Protein AF-A0A383CLB1-F1 (afdb_monomer)

Radius of gyration: 23.87 Å; Cα contacts (8 Å, |Δi|>4): 246; chains: 1; bounding box: 58×51×77 Å

Organism: NCBI:txid408172

Nearest PDB structures (foldseek):
  6pxd-assembly1_E  TM=2.946E-01  e=3.252E+00  Danio rerio
  2xmn-assembly1_C  TM=2.528E-01  e=1.966E+00  Escherichia coli K-12

InterPro domains:
  IPR027005 O-mannosyl-transferase-like [PTHR10050] (107-237)
  IPR032421 Protein O-mannosyl-transferase, C-terminal four TM domain [PF16192] (101-237)

Sequence (240 aa):
NVIFCGVFLGLATSIKWNGLGYWLTIVMFSFLPYLWKATEGNTGIPPIVAKNITEIHQGLARNIGFVLSISLIAVIGYLLIWLPDLAFHDDFDLVDKHSQIASYHLDRPEEKLHPYSSPWYTWPFMSRPVGYYFSSVDALTGEGVNTTYFTDVHLFPNPVIYWLSALSILVLSFHWVYSLRNFLLHRIYDKAFLPLSFILIGFFGNFLPWALVSRSTFLYHYQPASGFAFMALAFCLYNL

Structure (mmCIF, N/CA/C/O backbone):
data_AF-A0A383CLB1-F1
#
_entry.id   AF-A0A383CLB1-F1
#
loop_
_atom_site.group_PDB
_atom_site.id
_atom_site.type_symbol
_atom_site.label_atom_id
_atom_site.label_alt_id
_atom_site.label_comp_id
_atom_site.label_asym_id
_atom_site.label_entity_id
_atom_site.label_seq_id
_atom_site.pdbx_PDB_ins_code
_atom_site.Cartn_x
_atom_site.Cartn_y
_atom_site.Cartn_z
_atom_site.occupancy
_atom_site.B_iso_or_equiv
_atom_site.auth_seq_id
_atom_site.auth_comp_id
_atom_site.auth_asym_id
_atom_site.auth_atom_id
_atom_site.pdbx_PDB_model_num
ATOM 1 N N . ASN A 1 1 ? -20.856 -0.337 -1.896 1.00 85.50 1 ASN A N 1
ATOM 2 C CA . ASN A 1 1 ? -21.463 -1.425 -2.692 1.00 85.50 1 ASN A CA 1
ATOM 3 C C . ASN A 1 1 ? -20.499 -2.610 -2.651 1.00 85.50 1 ASN A C 1
ATOM 5 O O . ASN A 1 1 ? -19.382 -2.456 -3.122 1.00 85.50 1 ASN A O 1
ATOM 9 N N . VAL A 1 2 ? -20.891 -3.730 -2.030 1.00 91.19 2 VAL A N 1
ATOM 10 C CA . VAL A 1 2 ? -20.025 -4.909 -1.785 1.00 91.19 2 VAL A CA 1
ATOM 11 C C . VAL A 1 2 ? -19.495 -5.512 -3.088 1.00 91.19 2 VAL A C 1
ATOM 13 O O . VAL A 1 2 ? -18.334 -5.904 -3.149 1.00 91.19 2 VAL A O 1
ATOM 16 N N . ILE A 1 3 ? -20.324 -5.522 -4.136 1.00 94.19 3 ILE A N 1
ATOM 17 C CA . ILE A 1 3 ? -19.999 -6.139 -5.424 1.00 94.19 3 ILE A CA 1
ATOM 18 C C . ILE A 1 3 ? -18.825 -5.416 -6.078 1.00 94.19 3 ILE A C 1
ATOM 20 O O . ILE A 1 3 ? -17.815 -6.043 -6.377 1.00 94.19 3 ILE A O 1
ATOM 24 N N . PHE A 1 4 ? -18.913 -4.091 -6.228 1.00 94.56 4 PHE A N 1
ATOM 25 C CA . PHE A 1 4 ? -17.830 -3.311 -6.832 1.00 94.56 4 PHE A CA 1
ATOM 26 C C . PHE A 1 4 ? -16.528 -3.402 -6.031 1.00 94.56 4 PHE A C 1
ATOM 28 O O . PHE A 1 4 ? -15.464 -3.537 -6.627 1.00 94.56 4 PHE A O 1
ATOM 35 N N . CYS A 1 5 ? -16.597 -3.387 -4.694 1.00 93.88 5 CYS A N 1
ATOM 36 C CA . CYS A 1 5 ? -15.409 -3.566 -3.855 1.00 93.88 5 CYS A CA 1
ATOM 37 C C . CYS A 1 5 ? -14.743 -4.928 -4.093 1.00 93.88 5 CYS A C 1
ATOM 39 O O . CYS A 1 5 ? -13.528 -4.982 -4.252 1.00 93.88 5 CYS A O 1
ATOM 41 N N . GLY A 1 6 ? -15.528 -6.009 -4.150 1.00 96.06 6 GLY A N 1
ATOM 42 C CA . GLY A 1 6 ? -15.017 -7.349 -4.438 1.00 96.06 6 GLY A CA 1
ATOM 43 C C . GLY A 1 6 ? -14.412 -7.460 -5.835 1.00 96.06 6 GLY A C 1
ATOM 44 O O . GLY A 1 6 ? -13.301 -7.961 -5.977 1.00 96.06 6 GLY A O 1
ATOM 45 N N . VAL A 1 7 ? -15.094 -6.931 -6.857 1.00 95.81 7 VAL A N 1
ATOM 46 C CA . VAL A 1 7 ? -14.602 -6.945 -8.243 1.00 95.81 7 VAL A CA 1
ATOM 47 C C . VAL A 1 7 ? -13.278 -6.191 -8.351 1.00 95.81 7 VAL A C 1
ATOM 49 O O . VAL A 1 7 ? -12.294 -6.766 -8.802 1.00 95.81 7 VAL A O 1
ATOM 52 N N . PHE A 1 8 ? -13.209 -4.938 -7.889 1.00 95.75 8 PHE A N 1
ATOM 53 C CA . PHE A 1 8 ? -11.977 -4.149 -7.982 1.00 95.75 8 PHE A CA 1
ATOM 54 C C . PHE A 1 8 ? -10.828 -4.738 -7.165 1.00 95.75 8 PHE A C 1
ATOM 56 O O . PHE A 1 8 ? -9.683 -4.668 -7.605 1.00 95.75 8 PHE A O 1
ATOM 63 N N . LEU A 1 9 ? -11.116 -5.364 -6.020 1.00 96.69 9 LEU A N 1
ATOM 64 C CA . LEU A 1 9 ? -10.101 -6.080 -5.257 1.00 96.69 9 LEU A CA 1
ATOM 65 C C . LEU A 1 9 ? -9.563 -7.293 -6.030 1.00 96.69 9 LEU A C 1
ATOM 67 O O . LEU A 1 9 ? -8.350 -7.476 -6.095 1.00 96.69 9 LEU A O 1
ATOM 71 N N . GLY A 1 10 ? -10.444 -8.085 -6.649 1.00 96.50 10 GLY A N 1
ATOM 72 C CA . GLY A 1 10 ? -10.053 -9.215 -7.496 1.00 96.50 10 GLY A CA 1
ATOM 73 C C . GLY A 1 10 ? -9.163 -8.783 -8.665 1.00 96.50 10 GLY A C 1
ATOM 74 O O . GLY A 1 10 ? -8.101 -9.368 -8.864 1.00 96.50 10 GLY A O 1
ATOM 75 N N . LEU A 1 11 ? -9.544 -7.703 -9.362 1.00 95.25 11 LEU A N 1
ATOM 76 C CA . LEU A 1 11 ? -8.761 -7.116 -10.460 1.00 95.25 11 LEU A CA 1
ATOM 77 C C . LEU A 1 11 ? -7.396 -6.575 -9.995 1.00 95.25 11 LEU A C 1
ATOM 79 O O . LEU A 1 11 ? -6.397 -6.697 -10.699 1.00 95.25 11 LEU A O 1
ATOM 83 N N . ALA A 1 12 ? -7.328 -5.954 -8.816 1.00 95.38 12 ALA A N 1
ATOM 84 C CA . ALA A 1 12 ? -6.065 -5.442 -8.288 1.00 95.38 12 ALA A CA 1
ATOM 85 C C . ALA A 1 12 ? -5.101 -6.588 -7.941 1.00 95.38 12 ALA A C 1
ATOM 87 O O . ALA A 1 12 ? -3.931 -6.559 -8.331 1.00 95.38 12 ALA A O 1
ATOM 88 N N . THR A 1 13 ? -5.600 -7.617 -7.248 1.00 95.06 13 THR A N 1
ATOM 89 C CA . THR A 1 13 ? -4.808 -8.785 -6.842 1.00 95.06 13 THR A CA 1
ATOM 90 C C . THR A 1 13 ? -4.379 -9.644 -8.034 1.00 95.06 13 THR A C 1
ATOM 92 O O . THR A 1 13 ? -3.290 -10.220 -7.995 1.00 95.06 13 THR A O 1
ATOM 95 N N . SER A 1 14 ? -5.177 -9.705 -9.107 1.00 93.88 14 SER A N 1
ATOM 96 C CA . SER A 1 14 ? -4.820 -10.440 -10.329 1.00 93.88 14 SER A CA 1
ATOM 97 C C . SER A 1 14 ? -3.664 -9.803 -11.094 1.00 93.88 14 SER A C 1
ATOM 99 O O . SER A 1 14 ? -2.886 -10.518 -11.713 1.00 93.88 14 SER A O 1
ATOM 101 N N . ILE A 1 15 ? -3.522 -8.474 -11.038 1.00 92.31 15 ILE A N 1
ATOM 102 C CA . ILE A 1 15 ? -2.387 -7.778 -11.657 1.00 92.31 15 ILE A CA 1
ATOM 103 C C . ILE A 1 15 ? -1.115 -8.020 -10.839 1.00 92.31 15 ILE A C 1
ATOM 105 O O . ILE A 1 15 ? -0.081 -8.382 -11.398 1.00 92.31 15 ILE A O 1
ATOM 109 N N . LYS A 1 16 ? -1.170 -7.794 -9.518 1.00 91.25 16 LYS A N 1
ATOM 110 C CA . LYS A 1 16 ? -0.056 -8.031 -8.585 1.00 91.25 16 LYS A CA 1
ATOM 111 C C . LYS A 1 16 ? -0.582 -8.345 -7.188 1.00 91.25 16 LYS A C 1
ATOM 113 O O . LYS A 1 16 ? -1.468 -7.661 -6.686 1.00 91.25 16 LYS A O 1
ATOM 118 N N . TRP A 1 17 ? 0.089 -9.255 -6.481 1.00 90.69 17 TRP A N 1
ATOM 119 C CA . TRP A 1 17 ? -0.236 -9.597 -5.086 1.00 90.69 17 TRP A CA 1
ATOM 120 C C . TRP A 1 17 ? -0.128 -8.423 -4.104 1.00 90.69 17 TRP A C 1
ATOM 122 O O . TRP A 1 17 ? -0.695 -8.485 -3.019 1.00 90.69 17 TRP A O 1
ATOM 132 N N . ASN A 1 18 ? 0.503 -7.311 -4.498 1.00 90.88 18 ASN A N 1
ATOM 133 C CA . ASN A 1 18 ? 0.457 -6.056 -3.740 1.00 90.88 18 ASN A CA 1
ATOM 134 C C . ASN A 1 18 ? -0.992 -5.571 -3.496 1.00 90.88 18 ASN A C 1
ATOM 136 O O . ASN A 1 18 ? -1.262 -4.916 -2.496 1.00 90.88 18 ASN A O 1
ATOM 140 N N . GLY A 1 19 ? -1.948 -5.949 -4.358 1.00 92.31 19 GLY A N 1
ATOM 141 C CA . GLY A 1 19 ? -3.376 -5.682 -4.159 1.00 92.31 19 GLY A CA 1
ATOM 142 C C . GLY A 1 19 ? -3.966 -6.299 -2.881 1.00 92.31 19 GLY A C 1
ATOM 143 O O . GLY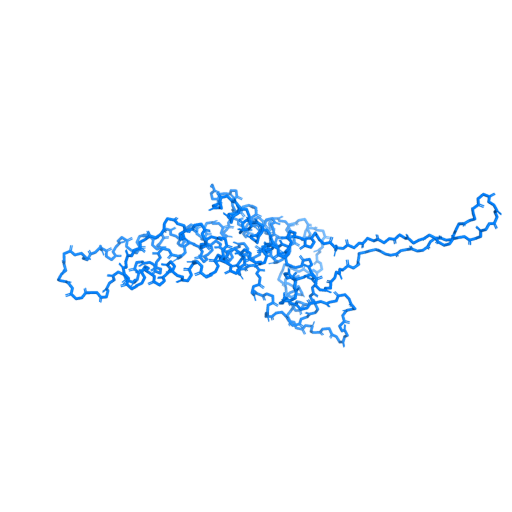 A 1 19 ? -4.949 -5.779 -2.353 1.00 92.31 19 GLY A O 1
ATOM 144 N N . LEU A 1 20 ? -3.333 -7.336 -2.313 1.00 94.75 20 LEU A N 1
ATOM 145 C CA . LEU A 1 20 ? -3.735 -7.926 -1.031 1.00 94.75 20 LEU A CA 1
ATOM 146 C C . LEU A 1 20 ? -3.593 -6.949 0.144 1.00 94.75 20 LEU A C 1
ATOM 148 O O . LEU A 1 20 ? -4.285 -7.111 1.149 1.00 94.75 20 LEU A O 1
ATOM 152 N N . GLY A 1 21 ? -2.773 -5.900 0.017 1.00 95.62 21 GLY A N 1
ATOM 153 C CA . GLY A 1 21 ? -2.713 -4.828 1.011 1.00 95.62 21 GLY A CA 1
ATOM 154 C C . GLY A 1 21 ? -4.063 -4.123 1.190 1.00 95.62 21 GLY A C 1
ATOM 155 O O . GLY A 1 21 ? -4.460 -3.838 2.319 1.00 95.62 21 GLY A O 1
ATOM 156 N N . TYR A 1 22 ? -4.844 -3.942 0.116 1.00 95.75 22 TYR A N 1
ATOM 157 C CA . TYR A 1 22 ? -6.207 -3.400 0.202 1.00 95.75 22 TYR A CA 1
ATOM 158 C C . TYR A 1 22 ? -7.182 -4.366 0.884 1.00 95.75 22 TYR A C 1
ATOM 160 O O . TYR A 1 22 ? -8.053 -3.928 1.638 1.00 95.75 22 TYR A O 1
ATOM 168 N N . TRP A 1 23 ? -7.029 -5.677 0.666 1.00 96.25 23 TRP A N 1
ATOM 169 C CA . TRP A 1 23 ? -7.801 -6.682 1.401 1.00 96.25 23 TRP A CA 1
ATOM 170 C C . TRP A 1 23 ? -7.499 -6.608 2.900 1.00 96.25 23 TRP A C 1
ATOM 172 O O . TRP A 1 23 ? -8.426 -6.531 3.707 1.00 96.25 23 TRP A O 1
ATOM 182 N N . LEU A 1 24 ? -6.217 -6.526 3.273 1.00 95.94 24 LEU A N 1
ATOM 183 C CA . LEU A 1 24 ? -5.798 -6.363 4.664 1.00 95.94 24 LEU A CA 1
ATOM 184 C C . LEU A 1 24 ? -6.382 -5.083 5.283 1.00 95.94 24 LEU A C 1
ATOM 186 O O . LEU A 1 24 ? -6.880 -5.124 6.408 1.00 95.94 24 LEU A O 1
ATOM 190 N N . THR A 1 25 ? -6.413 -3.971 4.539 1.00 95.50 25 THR A N 1
ATOM 191 C CA . THR A 1 25 ? -7.079 -2.732 4.973 1.00 95.50 25 THR A CA 1
ATOM 192 C C . THR A 1 25 ? -8.560 -2.957 5.285 1.00 95.50 25 THR A C 1
ATOM 194 O O . THR A 1 25 ? -9.030 -2.538 6.343 1.00 95.50 25 THR A O 1
ATOM 197 N N . ILE A 1 26 ? -9.297 -3.640 4.400 1.00 94.62 26 ILE A N 1
ATOM 198 C CA . ILE A 1 26 ? -10.726 -3.943 4.590 1.00 94.62 26 ILE A CA 1
ATOM 199 C C . ILE A 1 26 ? -10.934 -4.802 5.837 1.00 94.62 26 ILE A C 1
ATOM 201 O O . ILE A 1 26 ? -11.815 -4.495 6.642 1.00 94.62 26 ILE A O 1
ATOM 205 N N . VAL A 1 27 ? -10.124 -5.850 6.014 1.00 94.31 27 VAL A N 1
ATOM 206 C CA . VAL A 1 27 ? -10.178 -6.733 7.185 1.00 94.31 27 VAL A CA 1
ATOM 207 C C . VAL A 1 27 ? -9.954 -5.915 8.456 1.00 94.31 27 VAL A C 1
ATOM 209 O O . VAL A 1 27 ? -10.849 -5.825 9.293 1.00 94.31 27 VAL A O 1
ATOM 212 N N . MET A 1 28 ? -8.804 -5.250 8.579 1.00 93.50 28 MET A N 1
ATOM 213 C CA . MET A 1 28 ? -8.431 -4.505 9.785 1.00 93.50 28 MET A CA 1
ATOM 214 C C . MET A 1 28 ? -9.444 -3.407 10.130 1.00 93.50 28 MET A C 1
ATOM 216 O O . MET A 1 28 ? -9.848 -3.276 11.286 1.00 93.50 28 MET A O 1
ATOM 220 N N . PHE A 1 29 ? -9.913 -2.652 9.133 1.00 91.69 29 PHE A N 1
ATOM 221 C CA . PHE A 1 29 ? -10.895 -1.593 9.352 1.00 91.69 29 PHE A CA 1
ATOM 222 C C . PHE A 1 29 ? -12.271 -2.145 9.759 1.00 91.69 29 PHE A C 1
ATOM 224 O O . PHE A 1 29 ? -12.926 -1.579 10.634 1.00 91.69 29 PHE A O 1
ATOM 231 N N . SER A 1 30 ? -12.692 -3.288 9.203 1.00 90.00 30 SER A N 1
ATOM 232 C CA . SER A 1 30 ? -13.964 -3.939 9.561 1.00 90.00 30 SER A CA 1
ATOM 233 C C . SER A 1 30 ? -13.990 -4.429 11.011 1.00 90.00 30 SER A C 1
ATOM 235 O O . SER A 1 30 ? -15.068 -4.532 11.599 1.00 90.00 30 SER A O 1
ATOM 237 N N . PHE A 1 31 ? -12.829 -4.707 11.614 1.00 85.62 31 PHE A N 1
ATOM 238 C CA . PHE A 1 31 ? -12.739 -5.152 13.008 1.00 85.62 31 PHE A CA 1
ATOM 239 C C . PHE A 1 31 ? -12.396 -4.038 14.014 1.00 85.62 31 PHE A C 1
ATOM 241 O O . PHE A 1 31 ? -12.517 -4.253 15.223 1.00 85.62 31 PHE A O 1
ATOM 248 N N . LEU A 1 32 ? -12.078 -2.824 13.550 1.00 84.38 32 LEU A N 1
ATOM 249 C CA . LEU A 1 32 ? -11.809 -1.658 14.403 1.00 84.38 32 LEU A CA 1
ATOM 250 C C . LEU A 1 32 ? -12.907 -1.391 15.464 1.00 84.38 32 LEU A C 1
ATOM 252 O O . LEU A 1 32 ? -12.558 -1.146 16.621 1.00 84.38 32 LEU A O 1
ATOM 256 N N . PRO A 1 33 ? -14.223 -1.500 15.163 1.00 77.69 33 PRO A N 1
ATOM 257 C CA . PRO A 1 33 ? -15.269 -1.252 16.160 1.00 77.69 33 PRO A CA 1
ATOM 258 C C . PRO A 1 33 ? -15.308 -2.259 17.322 1.00 77.69 33 PRO A C 1
ATOM 260 O O . PRO A 1 33 ? -15.919 -1.975 18.352 1.00 77.69 33 PRO A O 1
ATOM 263 N N . TYR A 1 34 ? -14.693 -3.440 17.197 1.00 72.62 34 TYR A N 1
ATOM 264 C CA . TYR A 1 34 ? -14.665 -4.423 18.291 1.00 72.62 34 TYR A CA 1
ATOM 265 C C . TYR A 1 34 ? -13.532 -4.161 19.271 1.00 72.62 34 TYR A C 1
ATOM 267 O O . TYR A 1 34 ? -13.717 -4.407 20.460 1.00 72.62 34 TYR A O 1
ATOM 275 N N . LEU A 1 35 ? -12.420 -3.577 18.810 1.00 67.25 35 LEU A N 1
ATOM 276 C CA . LEU A 1 35 ? -11.422 -2.998 19.715 1.00 67.25 35 LEU A CA 1
ATOM 277 C C . LEU A 1 35 ? -12.077 -1.932 20.604 1.00 67.25 35 LEU A C 1
ATOM 279 O O . LEU A 1 35 ? -11.807 -1.871 21.799 1.00 67.25 35 LEU A O 1
ATOM 283 N N . TRP A 1 36 ? -13.016 -1.162 20.044 1.00 67.50 36 TRP A N 1
ATOM 284 C CA . TRP A 1 36 ? -13.807 -0.182 20.789 1.00 67.50 36 TRP A CA 1
ATOM 285 C C . TRP A 1 36 ? -14.681 -0.835 21.866 1.00 67.50 36 TRP A C 1
ATOM 287 O O . TRP A 1 36 ? -14.559 -0.520 23.049 1.00 67.50 36 TRP A O 1
ATOM 297 N N . LYS A 1 37 ? -15.519 -1.803 21.473 1.00 64.50 37 LYS A N 1
ATOM 298 C CA . LYS A 1 37 ? -16.459 -2.487 22.378 1.00 64.50 37 LYS A CA 1
ATOM 299 C C . LYS A 1 37 ? -15.771 -3.305 23.474 1.00 64.50 37 LYS A C 1
ATOM 301 O O . LYS A 1 37 ? -16.257 -3.320 24.598 1.00 64.50 37 LYS A O 1
ATOM 306 N N . ALA A 1 38 ? -14.643 -3.955 23.179 1.00 60.25 38 ALA A N 1
ATOM 307 C CA . ALA A 1 38 ? -13.895 -4.745 24.162 1.00 60.25 38 ALA A CA 1
ATOM 308 C C . ALA A 1 38 ? -13.414 -3.901 25.353 1.00 60.25 38 ALA A C 1
ATOM 310 O O . ALA A 1 38 ? -13.260 -4.408 26.460 1.00 60.25 38 ALA A O 1
ATOM 311 N N . THR A 1 39 ? -13.217 -2.598 25.144 1.00 58.19 39 THR A N 1
ATOM 312 C CA . THR A 1 39 ? -12.752 -1.703 26.203 1.00 58.19 39 THR A CA 1
ATOM 313 C C . THR A 1 39 ? -13.885 -1.217 27.108 1.00 58.19 39 THR A C 1
ATOM 315 O O . THR A 1 39 ? -13.591 -0.801 28.221 1.00 58.19 39 THR A O 1
ATOM 318 N N . GLU A 1 40 ? -15.157 -1.276 26.696 1.00 57.75 40 GLU A N 1
ATOM 319 C CA . GLU A 1 40 ? -16.307 -0.804 27.495 1.00 57.75 40 GLU A CA 1
ATOM 320 C C . GLU A 1 40 ? -16.613 -1.705 28.714 1.00 57.75 40 GLU A C 1
ATOM 322 O O . GLU A 1 40 ? -17.207 -1.241 29.680 1.00 57.75 40 GLU A O 1
ATOM 327 N N . GLY A 1 41 ? -16.182 -2.974 28.716 1.00 51.12 41 GLY A N 1
ATOM 328 C CA . GLY A 1 41 ? -16.597 -3.981 29.707 1.00 51.12 41 GLY A CA 1
ATOM 329 C C . GLY A 1 41 ? -15.855 -4.012 31.053 1.00 51.12 41 GLY A C 1
ATOM 330 O O . GLY A 1 41 ? -16.137 -4.898 31.851 1.00 51.12 41 GLY A O 1
ATOM 331 N N . ASN A 1 42 ? -14.907 -3.107 31.326 1.00 49.00 42 ASN A N 1
ATOM 332 C CA . ASN A 1 42 ? -13.976 -3.253 32.463 1.00 49.00 42 ASN A CA 1
ATOM 333 C C . ASN A 1 42 ? -14.268 -2.359 33.687 1.00 49.00 42 ASN A C 1
ATOM 335 O O . ASN A 1 42 ? -13.388 -2.117 34.510 1.00 49.00 42 ASN A O 1
ATOM 339 N N . THR A 1 43 ? -15.490 -1.842 33.822 1.00 46.56 43 THR A N 1
ATOM 340 C CA . THR A 1 43 ? -15.926 -1.090 35.010 1.00 46.56 43 THR A CA 1
ATOM 341 C C . THR A 1 43 ? -16.938 -1.923 35.781 1.00 46.56 43 THR A C 1
ATOM 343 O O . THR A 1 43 ? -17.994 -2.223 35.232 1.00 46.56 43 THR A O 1
ATOM 346 N N . GLY A 1 44 ? -16.631 -2.283 37.032 1.00 47.03 44 GLY A N 1
ATOM 347 C CA . GLY A 1 44 ? -17.487 -3.046 37.955 1.00 47.03 44 GLY A CA 1
ATOM 348 C C . GLY A 1 44 ? -18.800 -2.348 38.343 1.00 47.03 44 GLY A C 1
ATOM 349 O O . GLY A 1 44 ? -19.047 -2.092 39.516 1.00 47.03 44 GLY A O 1
ATOM 350 N N . ILE A 1 45 ? -19.636 -2.041 37.354 1.00 43.94 45 ILE A N 1
ATOM 351 C CA . ILE A 1 45 ? -20.993 -1.507 37.471 1.00 43.94 45 ILE A CA 1
ATOM 352 C C . ILE A 1 45 ? -21.966 -2.700 37.337 1.00 43.94 45 ILE A C 1
ATOM 354 O O . ILE A 1 45 ? -21.755 -3.543 36.461 1.00 43.94 45 ILE A O 1
ATOM 358 N N . PRO A 1 46 ? -23.017 -2.811 38.178 1.00 39.56 46 PRO A N 1
ATOM 359 C CA . PRO A 1 46 ? -23.952 -3.935 38.132 1.00 39.56 46 PRO A CA 1
ATOM 360 C C . PRO A 1 46 ? -24.704 -4.039 36.786 1.00 39.56 46 PRO A C 1
ATOM 362 O O . PRO A 1 46 ? -24.826 -3.049 36.060 1.00 39.56 46 PRO A O 1
ATOM 365 N N . PRO A 1 47 ? -25.236 -5.230 36.445 1.00 43.72 47 PRO A N 1
ATOM 366 C CA . PRO A 1 47 ? -25.588 -5.655 35.088 1.00 43.72 47 PRO A CA 1
ATOM 367 C C . PRO A 1 47 ? -26.916 -5.060 34.591 1.00 43.72 47 PRO A C 1
ATOM 369 O O . PRO A 1 47 ? -27.883 -5.772 34.352 1.00 43.72 47 PRO A O 1
ATOM 372 N N . ILE A 1 48 ? -26.965 -3.742 34.410 1.00 44.31 48 ILE A N 1
ATOM 373 C CA . ILE A 1 48 ? -28.033 -3.049 33.663 1.00 44.31 48 ILE A CA 1
ATOM 374 C C . ILE A 1 48 ? -27.527 -2.606 32.273 1.00 44.31 48 ILE A C 1
ATOM 376 O O . ILE A 1 48 ? -28.307 -2.234 31.403 1.00 44.31 48 ILE A O 1
ATOM 380 N N . VAL A 1 49 ? -26.224 -2.759 32.003 1.00 46.81 49 VAL A N 1
ATOM 381 C CA . VAL A 1 49 ? -25.590 -2.513 30.692 1.00 46.81 49 VAL A CA 1
ATOM 382 C C . VAL A 1 49 ? -24.828 -3.760 30.224 1.00 46.81 49 VAL A C 1
ATOM 384 O O . VAL A 1 49 ? -23.753 -3.693 29.638 1.00 46.81 49 VAL A O 1
ATOM 387 N N . ALA A 1 50 ? -25.399 -4.944 30.459 1.00 47.66 50 ALA A N 1
ATOM 388 C CA . ALA A 1 50 ? -25.082 -6.113 29.650 1.00 47.66 50 ALA A CA 1
ATOM 389 C C . ALA A 1 50 ? -25.704 -5.883 28.266 1.00 47.66 50 ALA A C 1
ATOM 391 O O . ALA A 1 50 ? -26.786 -6.378 27.964 1.00 47.66 50 ALA A O 1
ATOM 392 N N . LYS A 1 51 ? -25.053 -5.061 27.433 1.00 54.75 51 LYS A N 1
ATOM 393 C CA . LYS A 1 51 ? -25.350 -5.015 26.000 1.00 54.75 51 LYS A CA 1
ATOM 394 C C . LYS A 1 51 ? -25.321 -6.463 25.526 1.00 54.75 51 LYS A C 1
ATOM 396 O O . LYS A 1 51 ? -24.311 -7.143 25.706 1.00 54.75 51 LYS A O 1
ATOM 401 N N . ASN A 1 52 ? -26.464 -6.937 25.048 1.00 59.03 52 ASN A N 1
ATOM 402 C CA . ASN A 1 52 ? -26.744 -8.349 24.842 1.00 59.03 52 ASN A CA 1
ATOM 403 C C . ASN A 1 52 ? -25.566 -8.997 24.095 1.00 59.03 52 ASN A C 1
ATOM 405 O O . ASN A 1 52 ? -25.204 -8.538 23.013 1.00 59.03 52 ASN A O 1
ATOM 409 N N . ILE A 1 53 ? -24.941 -10.035 24.661 1.00 64.06 53 ILE A N 1
ATOM 410 C CA . ILE A 1 53 ? -23.851 -10.795 24.010 1.00 64.06 53 ILE A CA 1
ATOM 411 C C . ILE A 1 53 ? -24.249 -11.153 22.564 1.00 64.06 53 ILE A C 1
ATOM 413 O O . ILE A 1 53 ? -23.444 -11.085 21.636 1.00 64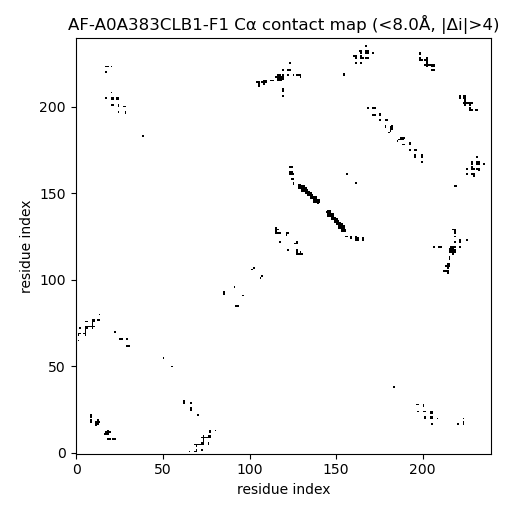.06 53 ILE A O 1
ATOM 417 N N . THR A 1 54 ? -25.541 -11.403 22.359 1.00 66.81 54 THR A N 1
ATOM 418 C CA . THR A 1 54 ? -26.213 -11.563 21.070 1.00 66.81 54 THR A CA 1
ATOM 419 C C . THR A 1 54 ? -26.020 -10.398 20.091 1.00 66.81 54 THR A C 1
ATOM 421 O O . THR A 1 54 ? -25.742 -10.666 18.930 1.00 66.81 54 THR A O 1
ATOM 424 N N . GLU A 1 55 ? -26.085 -9.127 20.491 1.00 72.75 55 GLU A N 1
ATOM 425 C CA . GLU A 1 55 ? -25.832 -7.977 19.600 1.00 72.75 55 GLU A CA 1
ATOM 426 C C . GLU A 1 55 ? -24.359 -7.864 19.185 1.00 72.75 55 GLU A C 1
ATOM 428 O O . GLU A 1 55 ? -24.041 -7.467 18.059 1.00 72.75 55 GLU A O 1
ATOM 433 N N . ILE A 1 56 ? -23.433 -8.209 20.087 1.00 71.19 56 ILE A N 1
ATOM 434 C CA . ILE A 1 56 ? -21.999 -8.260 19.775 1.00 71.19 56 ILE A CA 1
ATOM 435 C C . ILE A 1 56 ? -21.739 -9.385 18.773 1.00 71.19 56 ILE A C 1
ATOM 437 O O . ILE A 1 56 ? -21.093 -9.147 17.752 1.00 71.19 56 ILE A O 1
ATOM 441 N N . HIS A 1 57 ? -22.301 -10.570 19.022 1.00 75.75 57 HIS A N 1
ATOM 442 C CA . HIS A 1 57 ? -22.193 -11.731 18.141 1.00 75.75 57 HIS A CA 1
ATOM 443 C C . HIS A 1 57 ? -22.830 -11.464 16.771 1.00 75.75 57 HIS A C 1
ATOM 445 O O . HIS A 1 57 ? -22.213 -11.752 15.751 1.00 75.75 57 HIS A O 1
ATOM 451 N N . GLN A 1 58 ? -24.016 -10.850 16.723 1.00 80.75 58 GLN A N 1
ATOM 452 C CA . GLN A 1 58 ? -24.690 -10.465 15.477 1.00 80.75 58 GLN A CA 1
ATOM 453 C C . GLN A 1 58 ? -23.888 -9.425 14.695 1.00 80.75 58 GLN A C 1
ATOM 455 O O . GLN A 1 58 ? -23.723 -9.549 13.483 1.00 80.75 58 GLN A O 1
ATOM 460 N N . GLY A 1 59 ? -23.348 -8.415 15.382 1.00 82.31 59 GLY A N 1
ATOM 461 C CA . GLY A 1 59 ? -22.456 -7.447 14.761 1.00 82.31 59 GLY A CA 1
ATOM 462 C C . GLY A 1 59 ? -21.236 -8.138 14.164 1.00 82.31 59 GLY A C 1
ATOM 463 O O . GLY A 1 59 ? -20.905 -7.896 13.008 1.00 82.31 59 GLY A O 1
ATOM 464 N N . LEU A 1 60 ? -20.550 -8.981 14.942 1.00 84.06 60 LEU A N 1
ATOM 465 C CA . LEU A 1 60 ? -19.353 -9.711 14.513 1.00 84.06 60 LEU A CA 1
ATOM 466 C C . LEU A 1 60 ? -19.643 -10.615 13.312 1.00 84.06 60 LEU A C 1
ATOM 468 O O . LEU A 1 60 ? -18.936 -10.533 12.311 1.00 84.06 60 LEU A O 1
ATOM 472 N N . ALA A 1 61 ? -20.724 -11.393 13.369 1.00 86.31 61 ALA A N 1
ATOM 473 C CA . ALA A 1 61 ? -21.181 -12.231 12.266 1.00 86.31 61 ALA A CA 1
ATOM 474 C C . ALA A 1 61 ? -21.467 -11.407 11.003 1.00 86.31 61 ALA A C 1
ATOM 476 O O . ALA A 1 61 ? -21.095 -11.818 9.907 1.00 86.31 61 ALA A O 1
ATOM 477 N N . ARG A 1 62 ? -22.055 -10.211 11.142 1.00 88.56 62 ARG A N 1
ATOM 478 C CA . ARG A 1 62 ? -22.286 -9.299 10.015 1.00 88.56 62 ARG A CA 1
ATOM 479 C C . ARG A 1 62 ? -20.980 -8.812 9.387 1.00 88.56 62 ARG A C 1
ATOM 481 O O . ARG A 1 62 ? -20.879 -8.806 8.165 1.00 88.56 62 ARG A O 1
ATOM 488 N N . ASN A 1 63 ? -19.989 -8.417 10.186 1.00 89.56 63 ASN A N 1
ATOM 489 C CA . ASN A 1 63 ? -18.706 -7.937 9.659 1.00 89.56 63 ASN A CA 1
ATOM 490 C C . ASN A 1 63 ? -17.882 -9.076 9.043 1.00 89.56 63 ASN A C 1
ATOM 492 O O . ASN A 1 63 ? -17.292 -8.888 7.982 1.00 89.56 63 ASN A O 1
ATOM 496 N N . ILE A 1 64 ? -17.916 -10.273 9.639 1.00 90.75 64 ILE A N 1
ATOM 497 C CA . ILE A 1 64 ? -17.354 -11.489 9.037 1.00 90.75 64 ILE A CA 1
ATOM 498 C C . ILE A 1 64 ? -18.045 -11.770 7.700 1.00 90.75 64 ILE A C 1
ATOM 500 O O . ILE A 1 64 ? -17.369 -11.903 6.687 1.00 90.75 64 ILE A O 1
ATOM 504 N N . GLY A 1 65 ? -19.380 -11.783 7.664 1.00 93.06 65 GLY A N 1
ATOM 505 C CA . GLY A 1 65 ? -20.149 -11.984 6.436 1.00 93.06 65 GLY A CA 1
ATOM 506 C C . GLY A 1 65 ? -19.829 -10.944 5.360 1.00 93.06 65 GLY A C 1
ATOM 507 O O . GLY A 1 65 ? -19.683 -11.294 4.192 1.00 93.06 65 GLY A O 1
ATOM 508 N N . PHE A 1 66 ? -19.641 -9.680 5.745 1.00 93.12 66 PHE A N 1
ATOM 509 C CA . PHE A 1 66 ? -19.226 -8.602 4.846 1.00 93.12 66 PHE A CA 1
ATOM 510 C C . PHE A 1 66 ? -17.837 -8.855 4.239 1.00 93.12 66 PHE A C 1
ATOM 512 O O . PHE A 1 66 ? -17.691 -8.829 3.016 1.00 93.12 66 PHE A O 1
ATOM 519 N N . VAL A 1 67 ? -16.832 -9.154 5.070 1.00 95.00 67 VAL A N 1
ATOM 520 C CA . VAL A 1 67 ? -15.461 -9.448 4.618 1.00 95.00 67 VAL A CA 1
ATOM 521 C C . VAL A 1 67 ? -15.423 -10.704 3.748 1.00 95.00 67 VAL A C 1
ATOM 523 O O . VAL A 1 67 ? -14.788 -10.695 2.693 1.00 95.00 67 VAL A O 1
ATOM 526 N N . LEU A 1 68 ? -16.126 -11.768 4.145 1.00 95.94 68 LEU A N 1
ATOM 527 C CA . LEU A 1 68 ? -16.233 -13.004 3.367 1.00 95.94 68 LEU A CA 1
ATOM 528 C C . LEU A 1 68 ? -16.912 -12.770 2.018 1.00 95.94 68 LEU A C 1
ATOM 530 O O . LEU A 1 68 ? -16.440 -13.294 1.018 1.00 95.94 68 LEU A O 1
ATOM 534 N N . SER A 1 69 ? -17.961 -11.944 1.960 1.00 95.94 69 SER A N 1
ATOM 535 C CA . SER A 1 69 ? -18.640 -11.616 0.700 1.00 95.94 69 SER A CA 1
ATOM 536 C C . SER A 1 69 ? -17.706 -10.893 -0.271 1.00 95.94 69 SER A C 1
ATOM 538 O O . SER A 1 69 ? -17.624 -11.267 -1.437 1.00 95.94 69 SER A O 1
ATOM 540 N N . ILE A 1 70 ? -16.955 -9.891 0.205 1.00 96.69 70 ILE A N 1
ATOM 541 C CA . ILE A 1 70 ? -15.955 -9.193 -0.620 1.00 96.69 70 ILE A CA 1
ATOM 542 C C . ILE A 1 70 ? -14.864 -10.163 -1.075 1.00 96.69 70 ILE A C 1
ATOM 544 O O . ILE A 1 70 ? -14.495 -10.158 -2.246 1.00 96.69 70 ILE A O 1
ATOM 548 N N . SER A 1 71 ? -14.372 -11.002 -0.161 1.00 96.75 71 SER A N 1
ATOM 549 C CA . SER A 1 71 ? -13.291 -11.952 -0.435 1.00 96.75 71 SER A CA 1
ATOM 550 C C . SER A 1 71 ? -13.722 -13.003 -1.455 1.00 96.75 71 SER A C 1
ATOM 552 O O . SER A 1 71 ? -12.977 -13.288 -2.383 1.00 96.75 71 SER A O 1
ATOM 554 N N . LEU A 1 72 ? -14.947 -13.521 -1.343 1.00 97.56 72 LEU A N 1
ATOM 555 C CA . LEU 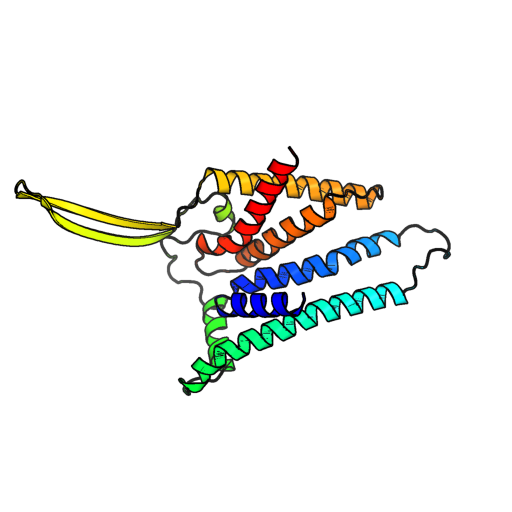A 1 72 ? -15.516 -14.469 -2.295 1.00 97.56 72 LEU A CA 1
ATOM 556 C C . LEU A 1 72 ? -15.621 -13.857 -3.694 1.00 97.56 72 LEU A C 1
ATOM 558 O O . LEU A 1 72 ? -15.175 -14.465 -4.660 1.00 97.56 72 LEU A O 1
ATOM 562 N N . ILE A 1 73 ? -16.161 -12.640 -3.807 1.00 97.50 73 ILE A N 1
ATOM 563 C CA . ILE A 1 73 ? -16.274 -11.949 -5.100 1.00 97.50 73 ILE A CA 1
ATOM 564 C C . ILE A 1 73 ? -14.883 -11.669 -5.688 1.00 97.50 73 ILE A C 1
ATOM 566 O O . ILE A 1 73 ? -14.685 -11.852 -6.888 1.00 97.50 73 ILE A O 1
ATOM 570 N N . ALA A 1 74 ? -13.912 -11.278 -4.858 1.00 97.31 74 ALA A N 1
ATOM 571 C CA . ALA A 1 74 ? -12.536 -11.052 -5.291 1.00 97.31 74 ALA A CA 1
ATOM 572 C C . ALA A 1 74 ? -11.860 -12.340 -5.780 1.00 97.31 74 ALA A C 1
ATOM 574 O O . ALA A 1 74 ? -11.217 -12.317 -6.825 1.00 97.31 74 ALA A O 1
ATOM 575 N N . VAL A 1 75 ? -12.043 -13.463 -5.075 1.00 96.44 75 VAL A N 1
ATOM 576 C CA . VAL A 1 75 ? -11.532 -14.782 -5.485 1.00 96.44 75 VAL A CA 1
ATOM 577 C C . VAL A 1 75 ? -12.175 -15.226 -6.795 1.00 96.44 75 VAL A C 1
ATOM 579 O O . VAL A 1 75 ? -11.463 -15.655 -7.695 1.00 96.44 75 VAL A O 1
ATOM 582 N N . ILE A 1 76 ? -13.493 -15.069 -6.951 1.00 96.75 76 ILE A N 1
ATOM 583 C CA . ILE A 1 76 ? -14.175 -15.373 -8.217 1.00 96.75 76 ILE A CA 1
ATOM 584 C C . ILE A 1 76 ? -13.585 -14.523 -9.349 1.00 96.75 76 ILE A C 1
ATOM 586 O O . ILE A 1 76 ? -13.186 -15.070 -10.370 1.00 96.75 76 ILE A O 1
ATOM 590 N N . GLY A 1 77 ? -13.469 -13.204 -9.163 1.00 95.38 77 GLY A N 1
ATOM 591 C CA . GLY A 1 77 ? -12.883 -12.309 -10.166 1.00 95.38 77 GLY A CA 1
ATOM 592 C C . GLY A 1 77 ? -11.435 -12.665 -10.517 1.00 95.38 77 GLY A C 1
ATOM 593 O O . GLY A 1 77 ? -11.071 -12.674 -11.689 1.00 95.38 77 GLY A O 1
ATOM 594 N N . TYR A 1 78 ? -10.633 -13.017 -9.512 1.00 94.62 78 TYR A N 1
ATOM 595 C CA . TYR A 1 78 ? -9.258 -13.473 -9.685 1.00 94.62 78 TYR A CA 1
ATOM 596 C C . TYR A 1 78 ? -9.187 -14.756 -10.524 1.00 94.62 78 TYR A C 1
ATOM 598 O O . TYR A 1 78 ? -8.447 -14.806 -11.502 1.00 94.62 78 TYR A O 1
ATOM 606 N N . LEU A 1 79 ? -9.995 -15.770 -10.195 1.00 94.19 79 LEU A N 1
ATOM 607 C CA . LEU A 1 79 ? -10.034 -17.043 -10.922 1.00 94.19 79 LEU A CA 1
ATOM 608 C C . LEU A 1 79 ? -10.536 -16.878 -12.362 1.00 94.19 79 LEU A C 1
ATOM 610 O O . LEU A 1 79 ? -10.001 -17.514 -13.266 1.00 94.19 79 LEU A O 1
ATOM 614 N N . LEU A 1 80 ? -11.515 -15.997 -12.596 1.00 94.62 80 LEU A N 1
ATOM 615 C CA . LEU A 1 80 ? -12.010 -15.698 -13.944 1.00 94.62 80 LEU A CA 1
ATOM 616 C C . LEU A 1 80 ? -10.909 -15.139 -14.859 1.00 94.62 80 LEU A C 1
ATOM 618 O O . LEU A 1 80 ? -10.899 -15.448 -16.048 1.00 94.62 80 LEU A O 1
ATOM 622 N N . ILE A 1 81 ? -9.969 -14.357 -14.318 1.00 94.12 81 ILE A N 1
ATOM 623 C CA . ILE A 1 81 ? -8.841 -13.802 -15.085 1.00 94.12 81 ILE A CA 1
ATOM 624 C C . ILE A 1 81 ? -7.842 -14.878 -15.513 1.00 94.12 81 ILE A C 1
ATOM 626 O O . ILE A 1 81 ? -7.198 -14.722 -16.547 1.00 94.12 81 ILE A O 1
ATOM 630 N N . TRP A 1 82 ? -7.739 -15.978 -14.769 1.00 92.38 82 TRP A N 1
ATOM 631 C CA . TRP A 1 82 ? -6.875 -17.103 -15.128 1.00 92.38 82 TRP A CA 1
ATOM 632 C C . TRP A 1 82 ? -7.483 -18.025 -16.192 1.00 92.38 82 TRP A C 1
ATOM 634 O O . TRP A 1 82 ? -6.744 -18.789 -16.805 1.00 92.38 82 TRP A O 1
ATOM 644 N N . LEU A 1 83 ? -8.796 -17.952 -16.458 1.00 92.94 83 LEU A N 1
ATOM 645 C CA . LEU A 1 83 ? -9.457 -18.846 -17.420 1.00 92.94 83 LEU A CA 1
ATOM 646 C C . LEU A 1 83 ? -8.859 -18.798 -18.836 1.00 92.94 83 LEU A C 1
ATOM 648 O O . LEU A 1 83 ? -8.648 -19.873 -19.391 1.00 92.94 83 LEU A O 1
ATOM 652 N N . PRO A 1 84 ? -8.558 -17.625 -19.438 1.00 92.94 84 PRO A N 1
ATOM 653 C CA . PRO A 1 84 ? -7.929 -17.591 -20.755 1.00 92.94 84 PRO A CA 1
ATOM 654 C C . PRO A 1 84 ? -6.559 -18.272 -20.748 1.00 92.94 84 PRO A C 1
ATOM 656 O O . PRO A 1 84 ? -6.281 -19.086 -21.617 1.00 92.94 84 PRO A O 1
ATOM 659 N N . ASP A 1 85 ? -5.723 -17.995 -19.746 1.00 91.06 85 ASP A N 1
ATOM 660 C CA . ASP A 1 85 ? -4.385 -18.585 -19.647 1.00 91.06 85 ASP A CA 1
ATOM 661 C C . ASP A 1 85 ? -4.430 -20.112 -19.473 1.00 91.06 85 ASP A C 1
ATOM 663 O O . ASP A 1 85 ? -3.652 -20.827 -20.096 1.00 91.06 85 ASP A O 1
ATOM 667 N N . LEU A 1 86 ? -5.376 -20.624 -18.681 1.00 91.31 86 LEU A N 1
ATOM 668 C CA . LEU A 1 86 ? -5.618 -22.064 -18.538 1.00 91.31 86 LEU A CA 1
ATOM 669 C C . LEU A 1 86 ? -6.185 -22.711 -19.809 1.00 91.31 86 LEU A C 1
ATOM 671 O O . LEU A 1 86 ? -6.010 -23.905 -19.993 1.00 91.31 86 LEU A O 1
ATOM 675 N N . ALA A 1 87 ? -6.877 -21.955 -20.664 1.00 91.94 87 ALA A N 1
ATOM 676 C CA . ALA A 1 87 ? -7.429 -22.470 -21.917 1.00 91.94 87 ALA A CA 1
ATOM 677 C C . ALA A 1 87 ? -6.399 -22.515 -23.059 1.00 91.94 87 ALA A C 1
ATOM 679 O O . ALA A 1 87 ? -6.604 -23.242 -24.028 1.00 91.94 87 ALA A O 1
ATOM 680 N N . PHE A 1 88 ? -5.332 -21.712 -22.978 1.00 91.94 88 PHE A N 1
ATOM 681 C CA . PHE A 1 88 ? -4.278 -21.648 -23.997 1.00 91.94 88 PHE A CA 1
ATOM 682 C C . PHE A 1 88 ? -2.993 -22.395 -23.608 1.00 91.94 88 PHE A C 1
ATOM 684 O O . PHE A 1 88 ? -2.199 -22.702 -24.496 1.00 91.94 88 PHE A O 1
ATOM 691 N N . HIS A 1 89 ? -2.775 -22.681 -22.321 1.00 87.56 89 HIS A N 1
ATOM 692 C CA . HIS A 1 89 ? -1.570 -23.346 -21.822 1.00 87.56 89 HIS A CA 1
ATOM 693 C C . HIS A 1 89 ? -1.921 -24.551 -20.939 1.00 87.56 89 HIS A C 1
ATOM 695 O O . HIS A 1 89 ? -2.238 -24.37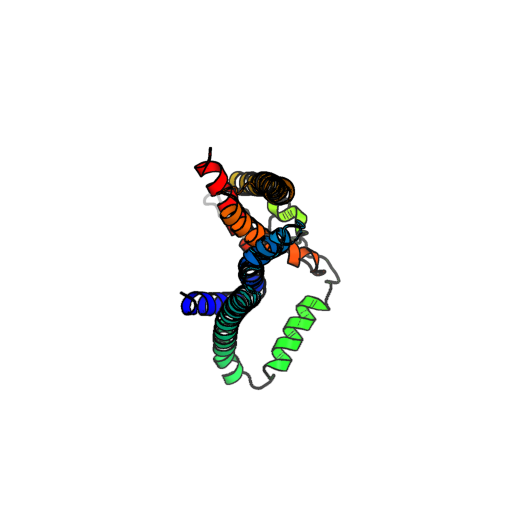7 -19.759 1.00 87.56 89 HIS A O 1
ATOM 701 N N . ASP A 1 90 ? -1.773 -25.755 -21.496 1.00 83.88 90 ASP A N 1
ATOM 702 C CA . ASP A 1 90 ? -2.081 -27.032 -20.828 1.00 83.88 90 ASP A CA 1
ATOM 703 C C . ASP A 1 90 ? -0.894 -27.623 -20.038 1.00 83.88 90 ASP A C 1
ATOM 705 O O . ASP A 1 90 ? -1.041 -28.640 -19.363 1.00 83.88 90 ASP A O 1
ATOM 709 N N . ASP A 1 91 ? 0.289 -27.000 -20.104 1.00 86.25 91 ASP A N 1
ATOM 710 C CA . ASP A 1 91 ? 1.524 -27.540 -19.510 1.00 86.25 91 ASP A CA 1
ATOM 711 C C . ASP A 1 91 ? 1.532 -27.526 -17.972 1.00 86.25 91 ASP A C 1
ATOM 713 O O . ASP A 1 91 ? 2.251 -28.304 -17.347 1.00 86.25 91 ASP A O 1
ATOM 717 N N . PHE A 1 92 ? 0.759 -26.626 -17.357 1.00 87.00 92 PHE A N 1
ATOM 718 C CA . PHE A 1 92 ? 0.708 -26.448 -15.907 1.00 87.00 92 PHE A CA 1
ATOM 719 C C . PHE A 1 92 ? -0.718 -26.194 -15.447 1.00 87.00 92 PHE A C 1
ATOM 721 O O . PHE A 1 92 ? -1.413 -25.331 -15.996 1.00 87.00 92 PHE A O 1
ATOM 728 N N . ASP A 1 93 ? -1.126 -26.880 -14.384 1.00 90.94 93 ASP A N 1
ATOM 729 C CA . ASP A 1 93 ? -2.405 -26.604 -13.752 1.00 90.94 93 ASP A CA 1
ATOM 730 C C . ASP A 1 93 ? -2.358 -25.303 -12.920 1.00 90.94 93 ASP A C 1
ATOM 732 O O . ASP A 1 93 ? -1.329 -24.631 -12.769 1.00 90.94 93 ASP A O 1
ATOM 736 N N . LEU A 1 94 ? -3.512 -24.896 -12.385 1.00 92.06 94 LEU A N 1
ATOM 737 C CA . LEU A 1 94 ? -3.602 -23.674 -11.587 1.00 92.06 94 LEU A CA 1
ATOM 738 C C . LEU A 1 94 ? -2.721 -23.739 -10.327 1.00 92.06 94 LEU A C 1
ATOM 740 O O . LEU A 1 94 ? -2.166 -22.715 -9.917 1.00 92.06 94 LEU A O 1
ATOM 744 N N . VAL A 1 95 ? -2.605 -24.916 -9.709 1.00 93.75 95 VAL A N 1
ATOM 745 C CA . VAL A 1 95 ? -1.861 -25.120 -8.461 1.00 93.75 95 VAL A CA 1
ATOM 746 C C . VAL A 1 95 ? -0.364 -25.025 -8.721 1.00 93.75 95 VAL A C 1
ATOM 748 O O . VAL A 1 95 ? 0.336 -24.344 -7.971 1.00 93.75 95 VAL A O 1
ATOM 751 N N . ASP A 1 96 ? 0.114 -25.615 -9.809 1.00 93.19 96 ASP A N 1
ATOM 752 C CA . ASP A 1 96 ? 1.497 -25.559 -10.260 1.00 93.19 96 ASP A CA 1
ATOM 753 C C . ASP A 1 96 ? 1.910 -24.119 -10.550 1.00 93.19 96 ASP A C 1
ATOM 755 O O . ASP A 1 96 ? 2.929 -23.647 -10.036 1.00 93.19 96 ASP A O 1
ATOM 759 N N . LYS A 1 97 ? 1.083 -23.374 -11.295 1.00 92.75 97 LYS A N 1
ATOM 760 C CA . LYS A 1 97 ? 1.336 -21.956 -11.598 1.00 92.75 97 LYS A CA 1
ATOM 761 C C . LYS A 1 97 ? 1.465 -21.125 -10.320 1.00 92.75 97 LYS A C 1
ATOM 763 O O . LYS A 1 97 ? 2.418 -20.360 -10.166 1.00 92.75 97 LYS A O 1
ATOM 768 N N . HIS A 1 98 ? 0.557 -21.306 -9.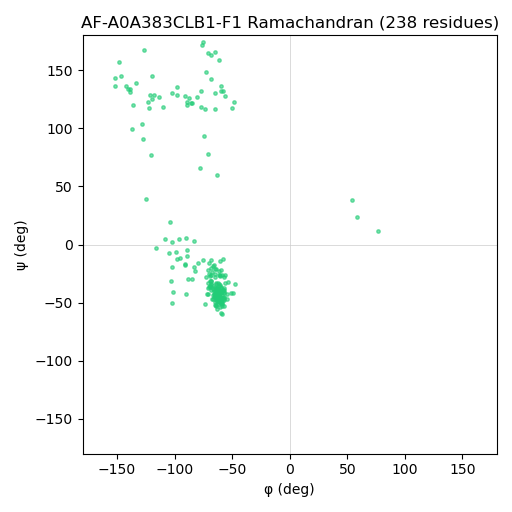360 1.00 92.94 98 HIS A N 1
ATOM 769 C CA . HIS A 1 98 ? 0.604 -20.571 -8.091 1.00 92.94 98 HIS A CA 1
ATOM 770 C C . HIS A 1 98 ? 1.769 -20.998 -7.196 1.00 92.94 98 HIS A C 1
ATOM 772 O O . HIS A 1 98 ? 2.379 -20.146 -6.551 1.00 92.94 98 HIS A O 1
ATOM 778 N N . SER A 1 99 ? 2.119 -22.284 -7.191 1.00 93.06 99 SER A N 1
ATOM 779 C CA . SER A 1 99 ? 3.283 -22.815 -6.471 1.00 93.06 99 SER A CA 1
ATOM 780 C C . SER A 1 99 ? 4.588 -22.228 -7.011 1.00 93.06 99 SER A C 1
ATOM 782 O O . SER A 1 99 ? 5.474 -21.836 -6.247 1.00 93.06 99 SER A O 1
ATOM 784 N N . GLN A 1 100 ? 4.697 -22.085 -8.333 1.00 91.12 100 GLN A N 1
ATOM 785 C CA . GLN A 1 100 ? 5.845 -21.446 -8.975 1.00 91.12 100 GLN A CA 1
ATOM 786 C C . GLN A 1 100 ? 5.928 -19.949 -8.650 1.00 91.12 100 GLN A C 1
ATOM 788 O O . GLN A 1 100 ? 7.001 -19.459 -8.300 1.00 91.12 100 GLN A O 1
ATOM 793 N N . ILE A 1 101 ? 4.803 -19.225 -8.690 1.00 90.69 101 ILE A N 1
ATOM 794 C CA . ILE A 1 101 ? 4.756 -17.809 -8.291 1.00 90.69 101 ILE A CA 1
ATOM 795 C C . ILE A 1 101 ? 5.174 -17.663 -6.821 1.00 90.69 101 ILE A C 1
ATOM 797 O O . ILE A 1 101 ? 6.051 -16.858 -6.505 1.00 90.69 101 ILE A O 1
ATOM 801 N N . ALA A 1 102 ? 4.601 -18.469 -5.923 1.00 90.12 102 ALA A N 1
ATOM 802 C CA . ALA A 1 102 ? 4.912 -18.431 -4.498 1.00 90.12 102 ALA A CA 1
ATOM 803 C C . ALA A 1 102 ? 6.397 -18.718 -4.228 1.00 90.12 102 ALA A C 1
ATOM 805 O O . ALA A 1 102 ? 7.054 -17.918 -3.565 1.00 90.12 102 ALA A O 1
ATOM 806 N N . SER A 1 103 ? 6.948 -19.795 -4.795 1.00 88.88 103 SER A N 1
ATOM 807 C CA . SER A 1 103 ? 8.366 -20.148 -4.619 1.00 88.88 103 SER A CA 1
ATOM 808 C C . SER A 1 103 ? 9.314 -19.076 -5.169 1.00 88.88 103 SER A C 1
ATOM 810 O O . SER A 1 103 ? 10.317 -18.756 -4.535 1.00 88.88 103 SER A O 1
ATOM 812 N N . TYR A 1 104 ? 8.984 -18.442 -6.301 1.00 86.19 104 TYR A N 1
ATOM 813 C CA . TYR A 1 104 ? 9.763 -17.321 -6.837 1.00 86.19 104 TYR A CA 1
ATOM 814 C C . TYR A 1 104 ? 9.757 -16.091 -5.912 1.00 86.19 104 TYR A C 1
ATOM 816 O O . TYR A 1 104 ? 10.741 -15.350 -5.855 1.00 86.19 104 TYR A O 1
ATOM 824 N N . HIS A 1 105 ? 8.659 -15.850 -5.193 1.00 84.44 105 HIS A N 1
ATOM 825 C CA . HIS A 1 105 ? 8.518 -14.695 -4.308 1.00 84.44 105 HIS A CA 1
ATOM 826 C C . HIS A 1 105 ? 9.027 -14.926 -2.878 1.00 84.44 105 HIS A C 1
ATOM 828 O O . HIS A 1 105 ? 9.461 -13.954 -2.259 1.00 84.44 105 HIS A O 1
ATOM 834 N N . LEU A 1 106 ? 8.973 -16.160 -2.366 1.00 81.56 106 LEU A N 1
ATOM 835 C CA . LEU A 1 106 ? 9.297 -16.495 -0.973 1.00 81.56 106 LEU A CA 1
ATOM 836 C C . LEU A 1 106 ? 10.693 -17.113 -0.802 1.00 81.56 106 LEU A C 1
ATOM 838 O O . LEU A 1 106 ? 11.407 -16.739 0.127 1.00 81.56 106 LEU A O 1
ATOM 842 N N . ASP A 1 107 ? 11.105 -18.001 -1.711 1.00 72.81 107 ASP A N 1
ATOM 843 C CA . ASP A 1 107 ? 12.238 -18.915 -1.478 1.00 72.81 107 ASP A CA 1
ATOM 844 C C . ASP A 1 107 ? 13.494 -18.571 -2.289 1.00 72.81 107 ASP A C 1
ATOM 846 O O . ASP A 1 107 ? 14.483 -19.303 -2.266 1.00 72.81 107 ASP A O 1
ATOM 850 N N . ARG A 1 108 ? 13.479 -17.457 -3.029 1.00 68.12 108 ARG A N 1
ATOM 851 C CA . ARG A 1 108 ? 14.597 -17.036 -3.887 1.00 68.12 108 ARG A CA 1
ATOM 852 C C . ARG A 1 108 ? 15.143 -15.667 -3.483 1.00 68.12 108 ARG A C 1
ATOM 854 O O . ARG A 1 108 ? 14.856 -14.676 -4.161 1.00 68.12 108 ARG A O 1
ATOM 861 N N . PRO A 1 109 ? 15.933 -15.575 -2.397 1.00 66.69 109 PRO A N 1
ATOM 862 C CA . PRO A 1 109 ? 16.784 -14.410 -2.200 1.00 66.69 109 PRO A CA 1
ATOM 863 C C . PRO A 1 109 ? 17.713 -14.274 -3.416 1.00 66.69 109 PRO A C 1
ATOM 865 O O . PRO A 1 109 ? 18.287 -15.256 -3.884 1.00 66.69 109 PRO A O 1
ATOM 868 N N . GLU A 1 110 ? 17.814 -13.070 -3.977 1.00 67.31 110 GLU A N 1
ATOM 869 C CA . GLU A 1 110 ? 18.680 -12.836 -5.134 1.00 67.31 110 GLU A CA 1
ATOM 870 C C . GLU A 1 110 ? 20.147 -13.057 -4.740 1.00 67.31 110 GLU A C 1
ATOM 872 O O . GLU A 1 110 ? 20.619 -12.469 -3.769 1.00 67.31 110 GLU A O 1
ATOM 877 N N . GLU A 1 111 ? 20.891 -13.849 -5.521 1.00 65.50 111 GLU A N 1
ATOM 878 C CA . GLU A 1 111 ? 22.339 -14.039 -5.315 1.00 65.50 111 GLU A CA 1
ATOM 879 C C . GLU A 1 111 ? 23.114 -12.713 -5.431 1.00 65.50 111 GLU A C 1
ATOM 881 O O . GLU A 1 111 ? 24.161 -12.532 -4.808 1.00 65.50 111 GLU A O 1
ATOM 886 N N . LYS A 1 112 ? 22.582 -11.757 -6.205 1.00 75.62 112 LYS A N 1
ATOM 887 C CA . LYS A 1 112 ? 23.122 -10.406 -6.364 1.00 75.62 112 LYS A CA 1
ATOM 888 C C . LYS A 1 112 ? 22.001 -9.374 -6.313 1.00 75.62 112 LYS A C 1
ATOM 890 O O . LYS A 1 112 ? 21.136 -9.365 -7.182 1.00 75.62 112 LYS A O 1
ATOM 895 N N . LEU A 1 113 ? 22.082 -8.456 -5.348 1.00 81.62 113 LEU A N 1
ATOM 896 C CA . LEU A 1 113 ? 21.161 -7.324 -5.231 1.00 81.62 113 LEU A CA 1
ATOM 897 C C . LEU A 1 113 ? 21.139 -6.490 -6.515 1.00 81.62 113 LEU A C 1
ATOM 899 O O . LEU A 1 113 ? 22.180 -6.025 -6.996 1.00 81.62 113 LEU A O 1
ATOM 903 N N . HIS A 1 114 ? 19.937 -6.250 -7.036 1.00 87.94 114 HIS A N 1
ATOM 904 C CA . HIS A 1 114 ? 19.753 -5.378 -8.186 1.00 87.94 114 HIS A CA 1
ATOM 905 C C . HIS A 1 114 ? 20.256 -3.951 -7.882 1.00 87.94 114 HIS A C 1
ATOM 907 O O . HIS A 1 114 ? 19.923 -3.404 -6.823 1.00 87.94 114 HIS A O 1
ATOM 913 N N . PRO A 1 115 ? 20.982 -3.283 -8.806 1.00 90.19 115 PRO A N 1
ATOM 914 C CA . PRO A 1 115 ? 21.536 -1.951 -8.565 1.00 90.19 115 PRO A CA 1
ATOM 915 C C . PRO A 1 115 ? 20.491 -0.914 -8.165 1.00 90.19 115 PRO A C 1
ATOM 917 O O . PRO A 1 115 ? 20.789 -0.044 -7.367 1.00 90.19 115 PRO A O 1
ATOM 920 N N . TYR A 1 116 ? 19.258 -0.988 -8.657 1.00 92.12 116 TYR A N 1
ATOM 921 C CA . TYR A 1 116 ? 18.189 -0.055 -8.267 1.00 92.12 116 TYR A CA 1
ATOM 922 C C . TYR A 1 116 ? 17.357 -0.506 -7.055 1.00 92.12 116 TYR A C 1
ATOM 924 O O . TYR A 1 116 ? 16.373 0.155 -6.729 1.00 92.12 116 TYR A O 1
ATOM 932 N N . SER A 1 117 ? 17.710 -1.614 -6.389 1.00 92.75 117 SER A N 1
ATOM 933 C CA . SER A 1 117 ? 16.929 -2.095 -5.245 1.00 92.75 117 SER A CA 1
ATOM 934 C C . SER A 1 117 ? 17.039 -1.146 -4.052 1.00 92.75 117 SER A C 1
ATOM 936 O O . SER A 1 117 ? 18.097 -0.565 -3.794 1.00 92.75 117 SER A O 1
ATOM 938 N N . SER A 1 118 ? 15.938 -0.975 -3.330 1.00 94.12 118 SER A N 1
ATOM 939 C CA . SER A 1 118 ? 15.866 -0.112 -2.159 1.00 94.12 118 SER A CA 1
ATOM 940 C C . SER A 1 118 ? 14.983 -0.721 -1.076 1.00 94.12 118 SER A C 1
ATOM 942 O O . SER A 1 118 ? 13.898 -1.219 -1.383 1.00 94.12 118 SER A O 1
ATOM 944 N N . PRO A 1 119 ? 15.417 -0.677 0.194 1.00 93.62 119 PRO A N 1
ATOM 945 C CA . PRO A 1 119 ? 14.666 -1.278 1.285 1.00 93.62 119 PRO A CA 1
ATOM 946 C C . PRO A 1 119 ? 13.408 -0.464 1.612 1.00 93.62 119 PRO A C 1
ATOM 948 O O . PRO A 1 119 ? 13.411 0.768 1.525 1.00 93.62 119 PRO A O 1
ATOM 951 N N . TRP A 1 120 ? 12.355 -1.153 2.056 1.00 95.19 120 TRP A N 1
ATOM 952 C CA . TRP A 1 120 ? 11.013 -0.599 2.283 1.00 95.19 120 TRP A CA 1
ATOM 953 C C . TRP 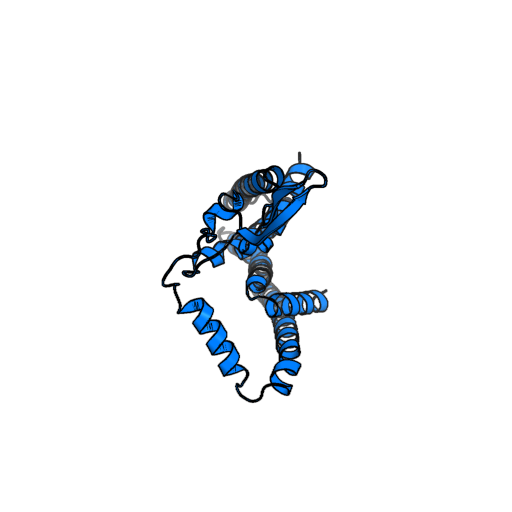A 1 120 ? 10.971 0.694 3.113 1.00 95.19 120 TRP A C 1
ATOM 955 O O . TRP A 1 120 ? 10.290 1.651 2.747 1.00 95.19 120 TRP A O 1
ATOM 965 N N . TYR A 1 121 ? 11.764 0.777 4.185 1.00 95.38 121 TYR A N 1
ATOM 966 C CA . TYR A 1 121 ? 11.791 1.930 5.091 1.00 95.38 121 TYR A CA 1
ATOM 967 C C . TYR A 1 121 ? 12.368 3.206 4.451 1.00 95.38 121 TYR A C 1
ATOM 969 O O . TYR A 1 121 ? 12.217 4.294 5.002 1.00 95.38 121 TYR A O 1
ATOM 977 N N . THR A 1 122 ? 13.019 3.101 3.287 1.00 95.44 122 THR A N 1
ATOM 978 C CA . THR A 1 122 ? 13.578 4.260 2.567 1.00 95.44 122 THR A CA 1
ATOM 979 C C . THR A 1 122 ? 12.612 4.889 1.569 1.00 95.44 122 THR A C 1
ATOM 981 O O . THR A 1 122 ? 12.814 6.032 1.154 1.00 95.44 122 THR A O 1
ATOM 984 N N . TRP A 1 123 ? 11.543 4.183 1.194 1.00 95.94 123 TRP A N 1
ATOM 985 C CA . TRP A 1 123 ? 10.624 4.627 0.148 1.00 95.94 123 TRP A CA 1
ATOM 986 C C . TRP A 1 123 ? 9.896 5.946 0.436 1.00 95.94 123 TRP A C 1
ATOM 988 O O . TRP A 1 123 ? 9.807 6.748 -0.495 1.00 95.94 123 TRP A O 1
ATOM 998 N N . PRO A 1 124 ? 9.451 6.250 1.675 1.00 94.94 124 PRO A N 1
ATOM 999 C CA . PRO A 1 124 ? 8.829 7.544 1.973 1.00 94.94 124 PRO A CA 1
ATOM 1000 C C . PRO A 1 124 ? 9.745 8.747 1.688 1.00 94.94 124 PRO A C 1
ATOM 1002 O O . PRO A 1 124 ? 9.264 9.837 1.388 1.00 94.94 124 PRO A O 1
ATOM 1005 N N . PHE A 1 125 ? 11.066 8.544 1.737 1.00 92.31 125 PHE A N 1
ATOM 1006 C CA . PHE A 1 125 ? 12.073 9.575 1.474 1.00 92.31 125 PHE A CA 1
ATOM 1007 C C . PHE A 1 125 ? 12.575 9.576 0.029 1.00 92.31 125 PHE A C 1
ATOM 1009 O O . PHE A 1 125 ? 13.250 10.521 -0.373 1.00 92.31 125 PHE A O 1
ATOM 1016 N N . MET A 1 126 ? 12.244 8.536 -0.745 1.00 90.69 126 MET A N 1
ATOM 1017 C CA . MET A 1 126 ? 12.669 8.341 -2.135 1.00 90.69 126 MET A CA 1
ATOM 1018 C C . MET A 1 126 ? 14.185 8.406 -2.337 1.00 90.69 126 MET A C 1
ATOM 1020 O O . MET A 1 126 ? 14.667 8.922 -3.343 1.00 90.69 126 MET A O 1
ATOM 1024 N N . SER A 1 127 ? 14.954 7.864 -1.392 1.00 89.19 127 SER A N 1
ATOM 1025 C CA . SER A 1 127 ? 16.421 7.933 -1.434 1.00 89.19 127 SER A CA 1
ATOM 1026 C C . SER A 1 127 ? 17.037 7.249 -2.659 1.00 89.19 127 SER A C 1
ATOM 1028 O O . SER A 1 127 ? 18.165 7.564 -3.035 1.00 89.19 127 SER A O 1
ATOM 1030 N N . ARG A 1 128 ? 16.315 6.307 -3.280 1.00 92.62 128 ARG A N 1
ATOM 1031 C CA . ARG A 1 128 ? 16.765 5.578 -4.466 1.00 92.62 128 ARG A CA 1
ATOM 1032 C C . ARG A 1 128 ? 15.638 5.441 -5.503 1.00 92.62 128 ARG A C 1
ATOM 1034 O O . ARG A 1 128 ? 14.781 4.562 -5.357 1.00 92.62 128 ARG A O 1
ATOM 1041 N N . PRO A 1 129 ? 15.633 6.306 -6.532 1.00 91.94 129 PRO A N 1
ATOM 1042 C CA . PRO A 1 129 ? 14.769 6.191 -7.707 1.00 91.94 129 PRO A CA 1
ATOM 1043 C C . PRO A 1 129 ? 15.088 4.936 -8.529 1.00 91.94 129 PRO A C 1
ATOM 1045 O O . PRO A 1 129 ? 16.139 4.320 -8.353 1.00 91.94 129 PRO A O 1
ATOM 1048 N N . VAL A 1 130 ? 14.190 4.562 -9.442 1.00 94.56 130 VAL A N 1
ATOM 1049 C CA . VAL A 1 130 ? 14.350 3.367 -10.292 1.00 94.56 130 VAL A CA 1
ATOM 1050 C C . VAL A 1 130 ? 14.379 3.782 -11.757 1.00 94.56 130 VAL A C 1
ATOM 1052 O O . VAL A 1 130 ? 13.449 4.442 -12.211 1.00 94.56 130 VAL A O 1
ATOM 1055 N N . GLY A 1 131 ? 15.421 3.391 -12.493 1.00 93.12 131 GLY A N 1
ATOM 1056 C CA . GLY A 1 131 ? 15.471 3.538 -13.950 1.00 93.12 131 GLY A CA 1
ATOM 1057 C C . GLY A 1 131 ? 14.632 2.460 -14.638 1.00 93.12 131 GLY A C 1
ATOM 1058 O O . GLY A 1 131 ? 14.730 1.283 -14.294 1.00 93.12 131 GLY A O 1
ATOM 1059 N N . TYR A 1 132 ? 13.794 2.860 -15.587 1.00 93.00 132 TYR A N 1
ATOM 1060 C CA . TYR A 1 132 ? 12.990 1.970 -16.428 1.00 93.00 132 TYR A CA 1
ATOM 1061 C C . TYR A 1 132 ? 13.559 1.817 -17.831 1.00 93.00 132 TYR A C 1
ATOM 1063 O O . TYR A 1 132 ? 13.402 0.758 -18.433 1.00 93.00 132 TYR A O 1
ATOM 1071 N N . TYR A 1 133 ? 14.210 2.853 -18.353 1.00 94.12 133 TYR A N 1
ATOM 1072 C CA . TYR A 1 133 ? 14.770 2.826 -19.693 1.00 94.12 133 TYR A CA 1
ATOM 1073 C C . TYR A 1 133 ? 15.966 3.758 -19.781 1.00 94.12 133 TYR A C 1
ATOM 1075 O O . TYR A 1 133 ? 15.878 4.884 -19.315 1.00 94.12 133 TYR A O 1
ATOM 1083 N N . PHE A 1 134 ? 17.036 3.299 -20.420 1.00 93.88 134 PHE A N 1
ATOM 1084 C CA . PHE A 1 134 ? 18.193 4.116 -20.756 1.00 93.88 134 PHE A CA 1
ATOM 1085 C C . PHE A 1 134 ? 18.666 3.751 -22.162 1.00 93.88 134 PHE A C 1
ATOM 1087 O O . PHE A 1 134 ? 18.827 2.570 -22.472 1.00 93.88 134 PHE A O 1
ATOM 1094 N N . SER A 1 135 ? 18.894 4.752 -23.007 1.00 94.44 135 SER A N 1
ATOM 1095 C CA . SER A 1 135 ? 19.441 4.570 -24.351 1.00 94.44 135 SER A CA 1
ATOM 1096 C C . SER A 1 135 ? 20.313 5.750 -24.748 1.00 94.44 135 SER A C 1
ATOM 1098 O O . SER A 1 135 ? 20.007 6.894 -24.417 1.00 94.44 135 SER A O 1
ATOM 1100 N N . SER A 1 136 ? 21.374 5.471 -25.498 1.00 93.44 136 SER A N 1
ATOM 1101 C CA . SER A 1 136 ? 22.255 6.466 -26.103 1.00 93.44 136 SER A CA 1
ATOM 1102 C C . SER A 1 136 ? 22.210 6.337 -27.621 1.00 93.44 136 SER A C 1
ATOM 1104 O O . SER A 1 136 ? 22.398 5.239 -28.145 1.00 93.44 136 SER A O 1
ATOM 1106 N N . VAL A 1 137 ? 21.971 7.440 -28.325 1.00 92.56 137 VAL A N 1
ATOM 1107 C CA . VAL A 1 137 ? 21.969 7.494 -29.791 1.00 92.56 137 VAL A CA 1
ATOM 1108 C C . VAL A 1 137 ? 22.979 8.533 -30.241 1.00 92.56 137 VAL A C 1
ATOM 1110 O O . VAL A 1 137 ? 22.870 9.701 -29.877 1.00 92.56 137 VAL A O 1
ATOM 1113 N N . ASP A 1 138 ? 23.940 8.113 -31.052 1.00 91.62 138 ASP A N 1
ATOM 1114 C CA . ASP A 1 138 ? 24.871 9.026 -31.703 1.00 91.62 138 ASP A CA 1
ATOM 1115 C C . ASP A 1 138 ? 24.199 9.645 -32.930 1.00 91.62 138 ASP A C 1
ATOM 1117 O O . ASP A 1 138 ? 23.673 8.934 -33.790 1.00 91.62 138 ASP A O 1
ATOM 1121 N N . ALA A 1 139 ? 24.198 10.972 -33.013 1.00 86.44 139 ALA A N 1
ATOM 1122 C CA . ALA A 1 139 ? 23.692 11.690 -34.169 1.00 86.44 139 ALA A CA 1
ATOM 1123 C C . ALA A 1 139 ? 24.667 12.789 -34.600 1.00 86.44 139 ALA A C 1
ATOM 1125 O O . ALA A 1 139 ? 25.248 13.514 -33.790 1.00 86.44 139 ALA A O 1
ATOM 1126 N N . LEU A 1 140 ? 24.823 12.909 -35.917 1.00 84.81 140 LEU A N 1
ATOM 1127 C CA . LEU A 1 140 ? 25.566 13.992 -36.543 1.00 84.81 140 LEU A CA 1
ATOM 1128 C C . LEU A 1 140 ? 24.693 15.244 -36.518 1.00 84.81 140 LEU A C 1
ATOM 1130 O O . LEU A 1 140 ? 23.608 15.267 -37.103 1.00 84.81 140 LEU A O 1
ATOM 1134 N N . THR A 1 141 ? 25.156 16.284 -35.833 1.00 79.88 141 THR A N 1
ATOM 1135 C CA . THR A 1 141 ? 24.498 17.590 -35.881 1.00 79.88 141 THR A CA 1
ATOM 1136 C C . THR A 1 141 ? 24.662 18.204 -37.274 1.00 79.88 141 THR A C 1
ATOM 1138 O O . THR A 1 141 ? 25.530 17.798 -38.050 1.00 79.88 141 THR A O 1
ATOM 1141 N N . GLY A 1 142 ? 23.853 19.217 -37.603 1.00 76.25 142 GLY A N 1
ATOM 1142 C CA . GLY A 1 142 ? 23.951 19.930 -38.887 1.00 76.25 142 GLY A CA 1
ATOM 1143 C C . GLY A 1 142 ? 25.324 20.567 -39.164 1.00 76.25 142 GLY A C 1
ATOM 1144 O O . GLY A 1 142 ? 25.600 20.944 -40.297 1.00 76.25 142 GLY A O 1
ATOM 1145 N N . GLU A 1 143 ? 26.195 20.642 -38.153 1.00 83.56 143 GLU A N 1
ATOM 1146 C CA . GLU A 1 143 ? 27.572 21.143 -38.232 1.00 83.56 143 GLU A CA 1
ATOM 1147 C C . GLU A 1 143 ? 28.620 20.024 -38.415 1.00 83.56 143 GLU A C 1
ATOM 1149 O O . GLU A 1 143 ? 29.819 20.285 -38.391 1.00 83.56 143 GLU A O 1
ATOM 1154 N N . GLY A 1 144 ? 28.196 18.765 -38.588 1.00 83.19 144 GLY A N 1
ATOM 1155 C CA . GLY A 1 144 ? 29.093 17.614 -38.745 1.00 83.19 144 GLY A CA 1
ATOM 1156 C C . GLY A 1 144 ? 29.734 17.126 -37.440 1.00 83.19 144 GLY A C 1
ATOM 1157 O O . GLY A 1 144 ? 30.648 16.303 -37.479 1.00 83.19 144 GLY A O 1
ATOM 1158 N N . VAL A 1 145 ? 29.265 17.606 -36.284 1.00 86.62 145 VAL A N 1
ATOM 1159 C CA . VAL A 1 145 ? 29.752 17.183 -34.964 1.00 86.62 145 VAL A CA 1
ATOM 1160 C C . VAL A 1 145 ? 28.968 15.956 -34.504 1.00 86.62 145 VAL A C 1
ATOM 1162 O O . VAL A 1 145 ? 27.739 15.985 -34.437 1.00 86.62 145 VAL A O 1
ATOM 1165 N N . ASN A 1 146 ? 29.672 14.877 -34.156 1.00 86.62 146 ASN A N 1
ATOM 1166 C CA . ASN A 1 146 ? 29.042 13.697 -33.572 1.00 86.62 146 ASN A CA 1
ATOM 1167 C C . ASN A 1 146 ? 28.640 13.989 -32.118 1.00 86.62 146 ASN A C 1
ATOM 1169 O O . ASN A 1 146 ? 29.501 14.267 -31.285 1.00 86.62 146 ASN A O 1
ATOM 1173 N N . THR A 1 147 ? 27.340 13.957 -31.826 1.00 89.50 147 THR A N 1
ATOM 1174 C CA . THR A 1 147 ? 26.789 14.197 -30.488 1.00 89.50 147 THR A CA 1
ATOM 1175 C C . THR A 1 147 ? 25.991 12.984 -30.035 1.00 89.50 147 THR A C 1
ATOM 1177 O O . THR A 1 147 ? 25.090 12.526 -30.737 1.00 89.50 147 THR A O 1
ATOM 1180 N N . THR A 1 148 ? 26.294 12.484 -28.840 1.00 92.56 148 THR A N 1
ATOM 1181 C CA . THR A 1 148 ? 25.535 11.402 -28.209 1.00 92.56 148 THR A CA 1
ATOM 1182 C C . THR A 1 148 ? 24.348 11.976 -27.441 1.00 92.56 148 THR A C 1
ATOM 1184 O O . THR A 1 148 ? 24.514 12.778 -26.521 1.00 92.56 148 THR A O 1
ATOM 1187 N N . TYR A 1 149 ? 23.142 11.543 -27.793 1.00 91.88 149 TYR A N 1
ATOM 1188 C CA . TYR A 1 149 ? 21.903 11.881 -27.100 1.00 91.88 149 TYR A CA 1
ATOM 1189 C C . TYR A 1 149 ? 21.516 10.763 -26.141 1.00 91.88 149 TYR A C 1
ATOM 1191 O O . TYR A 1 149 ? 21.405 9.608 -26.546 1.00 91.88 149 TYR A O 1
ATOM 1199 N N . PHE A 1 150 ? 21.253 11.110 -24.884 1.00 93.94 150 PHE A N 1
ATOM 1200 C CA . PHE A 1 150 ? 20.789 10.166 -23.872 1.00 93.94 150 PHE A CA 1
ATOM 1201 C C . PHE A 1 150 ? 19.284 10.317 -23.661 1.00 93.94 150 PHE A C 1
ATOM 1203 O O . PHE A 1 150 ? 18.784 11.421 -23.459 1.00 93.94 150 PHE A O 1
ATOM 1210 N N . THR A 1 151 ? 18.563 9.201 -23.703 1.00 93.56 151 THR A N 1
ATOM 1211 C CA . THR A 1 151 ? 17.149 9.114 -23.329 1.00 93.56 151 THR A CA 1
ATOM 1212 C C . THR A 1 151 ? 17.035 8.253 -22.092 1.00 93.56 151 THR A C 1
ATOM 1214 O O . THR A 1 151 ? 17.517 7.121 -22.084 1.00 93.56 151 THR A O 1
ATOM 1217 N N . ASP A 1 152 ? 16.377 8.783 -21.067 1.00 93.56 152 ASP A N 1
ATOM 1218 C CA . ASP A 1 152 ? 16.255 8.118 -19.781 1.00 93.56 152 ASP A CA 1
ATOM 1219 C C . ASP A 1 152 ? 14.844 8.282 -19.207 1.00 93.56 152 ASP A C 1
ATOM 1221 O O . ASP A 1 152 ? 14.281 9.379 -19.217 1.00 93.56 152 ASP A O 1
ATOM 1225 N N . VAL A 1 153 ? 14.264 7.189 -18.712 1.00 94.44 153 VAL A N 1
ATOM 1226 C CA . VAL A 1 153 ? 12.951 7.163 -18.064 1.00 94.44 153 VAL A CA 1
ATOM 1227 C C . VAL A 1 153 ? 13.119 6.603 -16.664 1.00 94.44 153 VAL A C 1
ATOM 1229 O O . VAL A 1 153 ? 13.446 5.432 -16.492 1.00 94.44 153 VAL A O 1
ATOM 1232 N N . HIS A 1 154 ? 12.813 7.422 -15.661 1.00 93.31 154 HIS A N 1
ATOM 1233 C CA . HIS A 1 154 ? 12.910 7.051 -14.255 1.00 93.31 154 HIS A CA 1
ATOM 1234 C C . HIS A 1 154 ? 11.565 7.143 -13.538 1.00 93.31 154 HIS A C 1
ATOM 1236 O O . HIS A 1 154 ? 10.794 8.083 -13.732 1.00 93.31 154 HIS A O 1
ATOM 1242 N N . LEU A 1 155 ? 11.341 6.226 -12.598 1.00 93.00 155 LEU A N 1
ATOM 1243 C CA . LEU A 1 155 ? 10.415 6.455 -11.500 1.00 93.00 155 LEU A CA 1
ATOM 1244 C C . LEU A 1 155 ? 11.061 7.415 -10.499 1.00 93.00 155 LEU A C 1
ATOM 1246 O O . LEU A 1 155 ? 11.772 6.993 -9.582 1.00 93.00 155 LEU A O 1
ATOM 1250 N N . PHE A 1 156 ? 10.775 8.700 -10.681 1.00 90.12 156 PHE A N 1
ATOM 1251 C CA . PHE A 1 156 ? 11.181 9.776 -9.786 1.00 90.12 156 PHE A CA 1
ATOM 1252 C C . PHE A 1 156 ? 9.958 10.610 -9.379 1.00 90.12 156 PHE A C 1
ATOM 1254 O O . PHE A 1 156 ? 9.570 11.536 -10.094 1.00 90.12 156 PHE A O 1
ATOM 1261 N N . PRO A 1 157 ? 9.285 10.255 -8.271 1.00 89.12 157 PRO A N 1
ATOM 1262 C CA . PRO A 1 157 ? 8.111 10.992 -7.823 1.00 89.12 157 PRO A CA 1
ATOM 1263 C C . PRO A 1 157 ? 8.473 12.380 -7.273 1.00 89.12 157 PRO A C 1
ATOM 1265 O O . PRO A 1 157 ? 9.625 12.658 -6.951 1.00 89.12 157 PRO A O 1
ATOM 1268 N N . ASN A 1 158 ? 7.474 13.257 -7.131 1.00 94.50 158 ASN A N 1
ATOM 1269 C CA . ASN A 1 158 ? 7.674 14.617 -6.624 1.00 94.50 158 ASN A CA 1
ATOM 1270 C C . ASN A 1 158 ? 8.146 14.607 -5.146 1.00 94.50 158 ASN A C 1
ATOM 1272 O O . ASN A 1 158 ? 7.362 14.202 -4.277 1.00 94.50 158 ASN A O 1
ATOM 1276 N N . PRO A 1 159 ? 9.368 15.104 -4.835 1.00 93.06 159 PRO A N 1
ATOM 1277 C CA . PRO A 1 159 ? 9.924 15.118 -3.475 1.00 93.06 159 PRO A CA 1
ATOM 1278 C C . PRO A 1 159 ? 9.077 15.847 -2.452 1.00 93.06 159 PRO A C 1
ATOM 1280 O O . PRO A 1 159 ? 8.882 15.342 -1.350 1.00 93.06 159 PRO A O 1
ATOM 1283 N N . VAL A 1 160 ? 8.504 16.986 -2.831 1.00 95.62 160 VAL A N 1
ATOM 1284 C CA . VAL A 1 160 ? 7.686 17.792 -1.925 1.00 95.62 160 VAL A CA 1
ATOM 1285 C C . VAL A 1 160 ? 6.444 17.013 -1.505 1.00 95.62 160 VAL A C 1
ATOM 1287 O O . VAL A 1 160 ? 6.143 16.928 -0.318 1.00 95.62 160 VAL A O 1
ATOM 1290 N N . ILE A 1 161 ? 5.755 16.385 -2.461 1.00 95.88 161 ILE A N 1
ATOM 1291 C CA . ILE A 1 161 ? 4.536 15.621 -2.169 1.00 95.88 161 ILE A CA 1
ATOM 1292 C C . ILE A 1 161 ? 4.868 14.408 -1.296 1.00 95.88 161 ILE A C 1
ATOM 1294 O O . ILE A 1 161 ? 4.190 14.172 -0.299 1.00 95.88 161 ILE A O 1
ATOM 1298 N N . TYR A 1 162 ? 5.926 13.660 -1.623 1.00 94.88 162 TYR A N 1
ATOM 1299 C CA . TYR A 1 162 ? 6.304 12.472 -0.856 1.00 94.88 162 TYR A CA 1
ATOM 1300 C C . TYR A 1 162 ? 6.730 12.812 0.568 1.00 94.88 162 TYR A C 1
ATOM 1302 O O . TYR A 1 162 ? 6.195 12.229 1.509 1.00 94.88 162 TYR A O 1
ATOM 1310 N N . TRP A 1 163 ? 7.622 13.784 0.750 1.00 96.44 163 TRP A N 1
ATOM 1311 C CA . TRP A 1 163 ? 8.117 14.142 2.077 1.00 96.44 163 TRP A CA 1
ATOM 1312 C C . TRP A 1 163 ? 7.021 14.731 2.961 1.00 96.44 163 TRP A C 1
ATOM 1314 O O . TRP A 1 163 ? 6.903 14.339 4.121 1.00 96.44 163 TRP A O 1
ATOM 1324 N N . LEU A 1 164 ? 6.172 15.608 2.414 1.00 97.62 164 LEU A N 1
ATOM 1325 C CA . L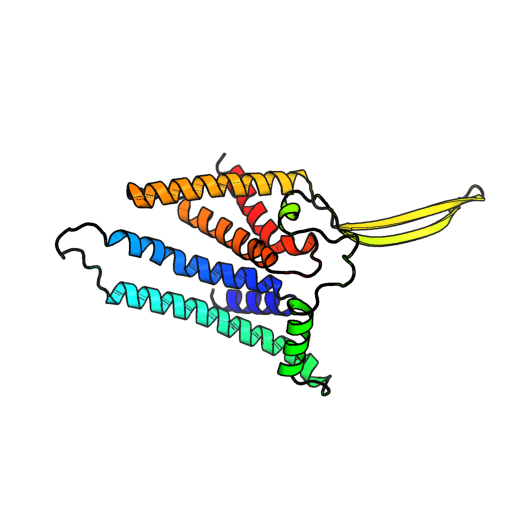EU A 1 164 ? 5.038 16.144 3.165 1.00 97.62 164 LEU A CA 1
ATOM 1326 C C . LEU A 1 164 ? 4.008 15.055 3.477 1.00 97.62 164 LEU A C 1
ATOM 1328 O O . LEU A 1 164 ? 3.494 15.022 4.588 1.00 97.62 164 LEU A O 1
ATOM 1332 N N . SER A 1 165 ? 3.756 14.116 2.561 1.00 97.81 165 SER A N 1
ATOM 1333 C CA . SER A 1 165 ? 2.867 12.979 2.829 1.00 97.81 165 SER A CA 1
ATOM 1334 C C . SER A 1 165 ? 3.402 12.041 3.914 1.00 97.81 165 SER A C 1
ATOM 1336 O O . SER A 1 165 ? 2.643 11.599 4.776 1.00 97.81 165 SER A O 1
ATOM 1338 N N . ALA A 1 166 ? 4.716 11.795 3.934 1.00 97.06 166 ALA A N 1
ATOM 1339 C CA . ALA A 1 166 ? 5.376 11.024 4.980 1.00 97.06 166 ALA A CA 1
ATOM 1340 C C . ALA A 1 166 ? 5.288 11.742 6.336 1.00 97.06 166 ALA A C 1
ATOM 1342 O O . ALA A 1 166 ? 4.955 11.121 7.346 1.00 97.06 166 ALA A O 1
ATOM 1343 N N . LEU A 1 167 ? 5.508 13.062 6.354 1.00 97.75 167 LEU A N 1
ATOM 1344 C CA . LEU A 1 167 ? 5.324 13.885 7.548 1.00 97.75 167 LEU A CA 1
ATOM 1345 C C . LEU A 1 167 ? 3.869 13.847 8.039 1.00 97.75 167 LEU A C 1
ATOM 1347 O O . LEU A 1 167 ? 3.634 13.674 9.233 1.00 97.75 167 LEU A O 1
ATOM 1351 N N . SER A 1 168 ? 2.891 13.938 7.137 1.00 98.12 168 SER A N 1
ATOM 1352 C CA . SER A 1 168 ? 1.474 13.818 7.482 1.00 98.12 168 SER A CA 1
ATOM 1353 C C . SER A 1 168 ? 1.151 12.461 8.096 1.00 98.12 168 SER A C 1
ATOM 1355 O O . SER A 1 168 ? 0.472 12.420 9.115 1.00 98.12 168 SER A O 1
ATOM 1357 N N . ILE A 1 169 ? 1.687 11.353 7.575 1.00 98.38 169 ILE A N 1
ATOM 1358 C CA . ILE A 1 169 ? 1.519 10.037 8.211 1.00 98.38 169 ILE A CA 1
ATOM 1359 C C . ILE A 1 169 ? 2.032 10.040 9.656 1.00 98.38 169 ILE A C 1
ATOM 1361 O O . ILE A 1 169 ? 1.351 9.509 10.536 1.00 98.38 169 ILE A O 1
ATOM 1365 N N . LEU A 1 170 ? 3.179 10.670 9.935 1.00 97.75 170 LEU A N 1
ATOM 1366 C CA . LEU A 1 170 ? 3.693 10.798 11.304 1.00 97.75 170 LEU A CA 1
ATOM 1367 C C . LEU A 1 170 ? 2.750 11.622 12.190 1.00 97.75 170 LEU A C 1
ATOM 1369 O O . LEU A 1 170 ? 2.377 11.167 13.271 1.00 97.75 170 LEU A O 1
ATOM 1373 N N . VAL A 1 171 ? 2.309 12.795 11.725 1.00 97.81 171 VAL A N 1
ATOM 1374 C CA . VAL A 1 171 ? 1.370 13.666 12.456 1.00 97.81 171 VAL A CA 1
ATOM 1375 C C . VAL A 1 171 ? 0.060 12.935 12.759 1.00 97.81 171 VAL A C 1
ATOM 1377 O O . VAL A 1 171 ? -0.397 12.925 13.902 1.00 97.81 171 VAL A O 1
ATOM 1380 N N . LEU A 1 172 ? -0.522 12.274 11.756 1.00 97.75 172 LEU A N 1
ATOM 1381 C CA . LEU A 1 172 ? -1.754 11.502 11.901 1.00 97.75 172 LEU A CA 1
ATOM 1382 C C . LEU A 1 172 ? -1.564 10.327 12.860 1.00 97.75 172 LEU A C 1
ATOM 1384 O O . LEU A 1 172 ? -2.467 10.044 13.640 1.00 97.75 172 LEU A O 1
ATOM 1388 N N . SER A 1 173 ? -0.398 9.676 12.847 1.00 97.88 173 SER A N 1
ATOM 1389 C CA . SER A 1 173 ? -0.078 8.592 13.782 1.00 97.88 173 SER A CA 1
ATOM 1390 C C . SER A 1 173 ? -0.049 9.091 15.227 1.00 97.88 173 SER A C 1
ATOM 1392 O O . SER A 1 173 ? -0.674 8.481 16.093 1.00 97.88 173 SER A O 1
ATOM 1394 N N . PHE A 1 174 ? 0.596 10.232 15.499 1.00 97.44 174 PHE A N 1
ATOM 1395 C CA . PHE A 1 174 ? 0.581 10.837 16.836 1.00 97.44 174 PHE A CA 1
ATOM 1396 C C . PHE A 1 174 ? -0.828 11.245 17.267 1.00 97.44 174 PHE A C 1
ATOM 1398 O O . PHE A 1 174 ? -1.232 10.958 18.396 1.00 97.44 174 PHE A O 1
ATOM 1405 N N . HIS A 1 175 ? -1.597 11.860 16.365 1.00 95.88 175 HIS A N 1
ATOM 1406 C CA . HIS A 1 175 ? -2.978 12.242 16.640 1.00 95.88 175 HIS A CA 1
ATOM 1407 C C . HIS A 1 175 ? -3.851 11.013 16.928 1.00 95.88 175 HIS A C 1
ATOM 1409 O O . HIS A 1 175 ? -4.605 11.004 17.898 1.00 95.88 175 HIS A O 1
ATOM 1415 N N . TRP A 1 176 ? -3.693 9.938 16.157 1.00 95.44 176 TRP A N 1
ATOM 1416 C CA . TRP A 1 176 ? -4.415 8.689 16.363 1.00 95.44 176 TRP A CA 1
ATOM 1417 C C . TRP A 1 176 ? -4.064 8.031 17.699 1.00 95.44 176 TRP A C 1
ATOM 1419 O O . TRP A 1 176 ? -4.967 7.611 18.416 1.00 95.44 176 TRP A O 1
ATOM 1429 N N . VAL A 1 177 ? -2.783 7.995 18.089 1.00 95.00 177 VAL A N 1
ATOM 1430 C CA . VAL A 1 177 ? -2.359 7.469 19.400 1.00 95.00 177 VAL A CA 1
ATOM 1431 C C . VAL A 1 177 ? -2.920 8.316 20.542 1.00 95.00 177 VAL A C 1
ATOM 1433 O O . VAL A 1 177 ? -3.398 7.767 21.533 1.00 95.00 177 VAL A O 1
ATOM 1436 N N . TYR A 1 178 ? -2.901 9.644 20.411 1.00 94.25 178 TYR A N 1
ATOM 1437 C CA . TYR A 1 178 ? -3.498 10.550 21.392 1.00 94.25 178 TYR A CA 1
ATOM 1438 C C . TYR A 1 178 ? -5.011 10.327 21.523 1.00 94.25 178 TYR A C 1
ATOM 1440 O O . TYR A 1 178 ? -5.527 10.181 22.631 1.00 94.25 178 TYR A O 1
ATOM 1448 N N . SER A 1 179 ? -5.700 10.228 20.388 1.00 90.69 179 SER A N 1
ATOM 1449 C CA . SER A 1 179 ? -7.132 9.953 20.285 1.00 90.69 179 SER A CA 1
ATOM 1450 C C . SER A 1 179 ? -7.493 8.597 20.903 1.00 90.69 179 SER A C 1
ATOM 1452 O O . SER A 1 179 ? -8.372 8.514 21.762 1.00 90.69 179 SER A O 1
ATOM 1454 N N . LEU A 1 180 ? -6.727 7.548 20.581 1.00 89.38 180 LEU A N 1
ATOM 1455 C CA . LEU A 1 180 ? -6.873 6.219 21.169 1.00 89.38 180 LEU A CA 1
ATOM 1456 C C . LEU A 1 180 ? -6.633 6.248 22.681 1.00 89.38 180 LEU A C 1
ATOM 1458 O O . LEU A 1 180 ? -7.423 5.692 23.435 1.00 89.38 180 LEU A O 1
ATOM 1462 N N . ARG A 1 181 ? -5.574 6.914 23.150 1.00 90.00 181 ARG A N 1
ATOM 1463 C CA . ARG A 1 181 ? -5.274 7.048 24.582 1.00 90.00 181 ARG A CA 1
ATOM 1464 C C . ARG A 1 181 ? -6.405 7.761 25.322 1.00 90.00 181 ARG A C 1
ATOM 1466 O O . ARG A 1 181 ? -6.823 7.293 26.379 1.00 90.00 181 ARG A O 1
ATOM 1473 N N . ASN A 1 182 ? -6.894 8.879 24.792 1.00 86.94 182 ASN A N 1
ATOM 1474 C CA . ASN A 1 182 ? -7.998 9.628 25.391 1.00 86.94 182 ASN A CA 1
ATOM 1475 C C . ASN A 1 182 ? -9.282 8.812 25.432 1.00 86.94 182 ASN A C 1
ATOM 1477 O O . ASN A 1 182 ? -10.007 8.862 26.425 1.00 86.94 182 ASN A O 1
ATOM 1481 N N . PHE A 1 183 ? -9.533 8.016 24.399 1.00 82.31 183 PHE A N 1
ATOM 1482 C CA . PHE A 1 183 ? -10.632 7.076 24.420 1.00 82.31 183 PHE A CA 1
ATOM 1483 C C . PHE A 1 183 ? -10.449 6.001 25.501 1.00 82.31 183 PHE A C 1
ATOM 1485 O O . PHE A 1 183 ? -11.337 5.812 26.328 1.00 82.31 183 PHE A O 1
ATOM 1492 N N . LEU A 1 184 ? -9.299 5.323 25.538 1.00 84.00 184 LEU A N 1
ATOM 1493 C CA . LEU A 1 184 ? -9.048 4.223 26.473 1.00 84.00 184 LEU A CA 1
ATOM 1494 C C . LEU A 1 184 ? -9.066 4.678 27.941 1.00 84.00 184 LEU A C 1
ATOM 1496 O O . LEU A 1 184 ? -9.595 3.962 28.788 1.00 84.00 184 LEU A O 1
ATOM 1500 N N . LEU A 1 185 ? -8.509 5.858 28.239 1.00 86.00 185 LEU A N 1
ATOM 1501 C CA . LEU A 1 185 ? -8.380 6.379 29.606 1.00 86.00 185 LEU A CA 1
ATOM 1502 C C . LEU A 1 185 ? -9.579 7.221 30.053 1.00 86.00 185 LEU A C 1
ATOM 1504 O O . LEU A 1 185 ? -10.028 7.086 31.187 1.00 86.00 185 LEU A O 1
ATOM 1508 N N . HIS A 1 186 ? -10.088 8.095 29.182 1.00 83.44 186 HIS A N 1
ATOM 1509 C CA . HIS A 1 186 ? -11.081 9.116 29.541 1.00 83.44 186 HIS A CA 1
ATOM 1510 C C . HIS A 1 186 ? -12.432 8.927 28.841 1.00 83.44 186 HIS A C 1
ATOM 1512 O O . HIS A 1 186 ? -13.357 9.687 29.107 1.00 83.44 186 HIS A O 1
ATOM 1518 N N . ARG A 1 187 ? -12.569 7.935 27.946 1.00 77.88 187 ARG A N 1
ATOM 1519 C CA . ARG A 1 187 ? -13.790 7.673 27.154 1.00 77.88 187 ARG A CA 1
ATOM 1520 C C . ARG A 1 187 ? -14.234 8.845 26.279 1.00 77.88 187 ARG A C 1
ATOM 1522 O O . ARG A 1 187 ? -15.396 8.925 25.889 1.00 77.88 187 ARG A O 1
ATOM 1529 N N . ILE A 1 188 ? -13.303 9.729 25.926 1.00 80.69 188 ILE A N 1
ATOM 1530 C CA . ILE A 1 188 ? -13.567 10.860 25.036 1.00 80.69 188 ILE A CA 1
ATOM 1531 C C . ILE A 1 188 ? -13.431 10.380 23.592 1.00 80.69 188 ILE A C 1
ATOM 1533 O O . ILE A 1 188 ? -12.375 9.887 23.197 1.00 80.69 188 ILE A O 1
ATOM 1537 N N . TYR A 1 189 ? -14.505 10.523 22.814 1.00 82.62 189 TYR A N 1
ATOM 1538 C CA . TYR A 1 189 ? -14.505 10.201 21.391 1.00 82.62 189 TYR A CA 1
ATOM 1539 C C . TYR A 1 189 ? -14.101 11.411 20.556 1.00 82.62 189 TYR A C 1
ATOM 1541 O O . TYR A 1 189 ? -14.767 12.447 20.577 1.00 82.62 189 TYR A O 1
ATOM 1549 N N . ASP A 1 190 ? -13.050 11.242 19.768 1.00 84.50 190 ASP A N 1
ATOM 1550 C CA . ASP A 1 190 ? -12.669 12.186 18.732 1.00 84.50 190 ASP A CA 1
ATOM 1551 C C . ASP A 1 190 ? -13.326 11.803 17.401 1.00 84.50 190 ASP A C 1
ATOM 1553 O O . ASP A 1 190 ? -13.194 10.679 16.910 1.00 84.50 190 ASP A O 1
ATOM 1557 N N . LYS A 1 191 ? -14.002 12.768 16.775 1.00 86.44 191 LYS A N 1
ATOM 1558 C CA . LYS A 1 191 ? -14.641 12.588 15.466 1.00 86.44 191 LYS A CA 1
ATOM 1559 C C . LYS A 1 191 ? -13.625 12.245 14.371 1.00 86.44 191 LYS A C 1
ATOM 1561 O O . LYS A 1 191 ? -13.997 11.575 13.408 1.00 86.44 191 LYS A O 1
ATOM 1566 N N . ALA A 1 192 ? -12.363 12.654 14.523 1.00 89.44 192 ALA A N 1
ATOM 1567 C CA . ALA A 1 192 ? -11.294 12.328 13.588 1.00 89.44 192 ALA A CA 1
ATOM 1568 C C . ALA A 1 192 ? -10.798 10.874 13.715 1.00 89.44 192 ALA A C 1
ATOM 1570 O O . ALA A 1 192 ? -10.135 10.383 12.805 1.00 89.44 192 ALA A O 1
ATOM 1571 N N . PHE A 1 193 ? -11.149 10.132 14.772 1.00 89.50 193 PHE A N 1
ATOM 1572 C CA . PHE A 1 193 ? -10.596 8.795 15.011 1.00 89.50 193 PHE A CA 1
ATOM 1573 C C . PHE A 1 193 ? -10.826 7.817 13.847 1.00 89.50 193 PHE A C 1
ATOM 1575 O O . PHE A 1 193 ? -9.896 7.133 13.416 1.00 89.50 193 PHE A O 1
ATOM 1582 N N . LEU A 1 194 ? -12.046 7.756 13.304 1.00 90.12 194 LEU A N 1
ATOM 1583 C CA . LEU A 1 194 ? -12.379 6.866 12.185 1.00 90.12 194 LEU A CA 1
ATOM 1584 C C . LEU A 1 194 ? -11.631 7.205 10.882 1.00 90.12 194 LEU A C 1
ATOM 1586 O O . LEU A 1 194 ? -11.007 6.291 10.336 1.00 90.12 194 LEU A O 1
ATOM 1590 N N . PRO A 1 195 ? -11.641 8.454 10.368 1.00 92.94 195 PRO A N 1
ATOM 1591 C CA . PRO A 1 195 ? -10.878 8.785 9.164 1.00 92.94 195 PRO A CA 1
ATOM 1592 C C . PRO A 1 195 ? -9.366 8.610 9.359 1.00 92.94 195 PRO A C 1
ATOM 1594 O O . PRO A 1 195 ? -8.711 8.076 8.465 1.00 92.94 195 PRO A O 1
ATOM 1597 N N . LEU A 1 196 ? -8.819 8.952 10.535 1.00 95.12 196 LEU A N 1
ATOM 1598 C CA . LEU A 1 196 ? -7.414 8.682 10.864 1.00 95.12 196 LEU A CA 1
ATOM 1599 C C . LEU A 1 196 ? -7.110 7.181 10.807 1.00 95.12 196 LEU A C 1
ATOM 1601 O O . LEU A 1 196 ? -6.146 6.768 10.168 1.00 95.12 196 LEU A O 1
ATOM 1605 N N . SER A 1 197 ? -7.962 6.357 11.424 1.00 94.75 197 SER A N 1
ATOM 1606 C CA . SER A 1 197 ? -7.805 4.901 11.421 1.00 94.75 197 SER A CA 1
ATOM 1607 C C . SER A 1 197 ? -7.845 4.336 10.005 1.00 94.75 197 SER A C 1
ATOM 1609 O O . SER A 1 197 ? -7.015 3.503 9.669 1.00 94.75 197 SER A O 1
ATOM 1611 N N . PHE A 1 198 ? -8.775 4.795 9.163 1.00 96.19 198 PHE A N 1
ATOM 1612 C CA . PHE A 1 198 ? -8.874 4.348 7.773 1.00 96.19 198 PHE A CA 1
ATOM 1613 C C . PHE A 1 198 ? -7.5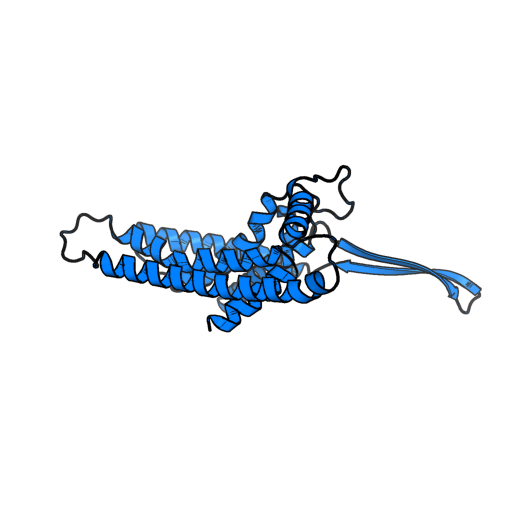86 4.638 6.990 1.00 96.19 198 PHE A C 1
ATOM 1615 O O . PHE A 1 198 ? -7.039 3.740 6.352 1.00 96.19 198 PHE A O 1
ATOM 1622 N N . ILE A 1 199 ? -7.078 5.871 7.085 1.00 98.12 199 ILE A N 1
ATOM 1623 C CA . ILE A 1 199 ? -5.858 6.298 6.390 1.00 98.12 199 ILE A CA 1
ATOM 1624 C C . ILE A 1 199 ? -4.641 5.510 6.890 1.00 98.12 199 ILE A C 1
ATOM 1626 O O . ILE A 1 199 ? -3.876 4.989 6.082 1.00 98.12 199 ILE A O 1
ATOM 1630 N N . LEU A 1 200 ? -4.470 5.384 8.209 1.00 98.25 200 LEU A N 1
ATOM 1631 C CA . LEU A 1 200 ? -3.310 4.713 8.800 1.00 98.25 200 LEU A CA 1
ATOM 1632 C C . LEU A 1 200 ? -3.339 3.198 8.581 1.00 98.25 200 LEU A C 1
ATOM 1634 O O . LEU A 1 200 ? -2.318 2.625 8.216 1.00 98.25 200 LEU A O 1
ATOM 1638 N N . ILE A 1 201 ? -4.492 2.544 8.742 1.00 97.75 201 ILE A N 1
ATOM 1639 C CA . ILE A 1 201 ? -4.651 1.115 8.431 1.00 97.75 201 ILE A CA 1
ATOM 1640 C C . ILE A 1 201 ? -4.391 0.870 6.940 1.00 97.75 201 ILE A C 1
ATOM 1642 O O . ILE A 1 201 ? -3.744 -0.113 6.583 1.00 97.75 201 ILE A O 1
ATOM 1646 N N . GLY A 1 202 ? -4.852 1.772 6.071 1.00 97.88 202 GLY A N 1
ATOM 1647 C CA . GLY A 1 202 ? -4.553 1.748 4.643 1.00 97.88 202 GLY A CA 1
ATOM 1648 C C . GLY A 1 202 ? -3.058 1.824 4.353 1.00 97.88 202 GLY A C 1
ATOM 1649 O O . GLY A 1 202 ? -2.504 0.949 3.685 1.00 97.88 202 GLY A O 1
ATOM 1650 N N . PHE A 1 203 ? -2.393 2.834 4.912 1.00 98.44 203 PHE A N 1
ATOM 1651 C CA . PHE A 1 203 ? -0.957 3.042 4.760 1.00 98.44 203 PHE A CA 1
ATOM 1652 C C . PHE A 1 203 ? -0.156 1.847 5.287 1.00 98.44 203 PHE A C 1
ATOM 1654 O O . PHE A 1 203 ? 0.566 1.206 4.528 1.00 98.44 203 PHE A O 1
ATOM 1661 N N . PHE A 1 204 ? -0.314 1.497 6.566 1.00 97.56 204 PHE A N 1
ATOM 1662 C CA . PHE A 1 204 ? 0.468 0.435 7.199 1.00 97.56 204 PHE A CA 1
ATOM 1663 C C . PHE A 1 204 ? 0.129 -0.952 6.651 1.00 97.56 204 PHE A C 1
ATOM 1665 O O . PHE A 1 204 ? 1.036 -1.769 6.505 1.00 97.56 204 PHE A O 1
ATOM 1672 N N . GLY A 1 205 ? -1.127 -1.203 6.270 1.00 96.38 205 GLY A N 1
ATOM 1673 C CA . GLY A 1 205 ? -1.543 -2.450 5.624 1.00 96.38 205 GLY A CA 1
ATOM 1674 C C . GLY A 1 205 ? -0.910 -2.662 4.246 1.00 96.38 205 GLY A C 1
ATOM 1675 O O . GLY A 1 205 ? -0.685 -3.800 3.853 1.00 96.38 205 GLY A O 1
ATOM 1676 N N . ASN A 1 206 ? -0.559 -1.585 3.538 1.00 97.19 206 ASN A N 1
ATOM 1677 C CA . ASN A 1 206 ? 0.146 -1.651 2.253 1.00 97.19 206 ASN A CA 1
ATOM 1678 C C . ASN A 1 206 ? 1.668 -1.445 2.376 1.00 97.19 206 ASN A C 1
ATOM 1680 O O . ASN A 1 206 ? 2.394 -1.686 1.415 1.00 97.19 206 ASN A O 1
ATOM 1684 N N . PHE A 1 207 ? 2.164 -0.995 3.533 1.00 97.44 207 PHE A N 1
ATOM 1685 C CA . PHE A 1 207 ? 3.576 -0.669 3.747 1.00 97.44 207 PHE A CA 1
ATOM 1686 C C . PHE A 1 207 ? 4.330 -1.749 4.528 1.00 97.44 207 PHE A C 1
ATOM 1688 O O . PHE A 1 207 ? 5.379 -2.204 4.083 1.00 97.44 207 PHE A O 1
ATOM 1695 N N . LEU A 1 208 ? 3.800 -2.194 5.671 1.00 96.19 208 LEU A N 1
ATOM 1696 C CA . LEU A 1 208 ? 4.501 -3.107 6.581 1.00 96.19 208 LEU A CA 1
ATOM 1697 C C . LEU A 1 208 ? 4.705 -4.534 6.053 1.00 96.19 208 LEU A C 1
ATOM 1699 O O . LEU A 1 208 ? 5.736 -5.112 6.397 1.00 96.19 208 LEU A O 1
ATOM 1703 N N . PRO A 1 209 ? 3.827 -5.123 5.210 1.00 94.56 209 PRO A N 1
ATOM 1704 C CA . PRO A 1 209 ? 4.093 -6.450 4.652 1.00 94.56 209 PRO A CA 1
ATOM 1705 C C . PRO A 1 209 ? 5.418 -6.531 3.883 1.00 94.56 209 PRO A C 1
ATOM 1707 O O . PRO A 1 209 ? 6.060 -7.577 3.869 1.00 94.56 209 PRO A O 1
ATOM 1710 N N . TRP A 1 210 ? 5.880 -5.414 3.310 1.00 93.88 210 TRP A N 1
ATOM 1711 C CA . TRP A 1 210 ? 7.166 -5.339 2.616 1.00 93.88 210 TRP A CA 1
ATOM 1712 C C . TRP A 1 210 ? 8.379 -5.521 3.532 1.00 93.88 210 TRP A C 1
ATOM 1714 O O . TRP A 1 210 ? 9.448 -5.867 3.041 1.00 93.88 210 TRP A O 1
ATOM 1724 N N . ALA A 1 211 ? 8.224 -5.357 4.850 1.00 93.62 211 ALA A N 1
ATOM 1725 C CA . ALA A 1 211 ? 9.279 -5.661 5.813 1.00 93.62 211 ALA A CA 1
ATOM 1726 C C . ALA A 1 211 ? 9.580 -7.165 5.927 1.00 93.62 211 ALA A C 1
ATOM 1728 O O . ALA A 1 211 ? 10.655 -7.532 6.393 1.00 93.62 211 ALA A O 1
ATOM 1729 N N . LEU A 1 212 ? 8.647 -8.025 5.501 1.00 90.25 212 LEU A N 1
ATOM 1730 C CA . LEU A 1 212 ? 8.780 -9.485 5.540 1.00 90.25 212 LEU A CA 1
ATOM 1731 C C . LEU A 1 212 ? 9.416 -10.057 4.264 1.00 90.25 212 LEU A C 1
ATOM 1733 O O . LEU A 1 212 ? 9.734 -11.242 4.210 1.00 90.25 212 LEU A O 1
ATOM 1737 N N . VAL A 1 213 ? 9.578 -9.235 3.226 1.00 88.44 213 VAL A N 1
ATOM 1738 C CA . VAL A 1 213 ? 10.065 -9.663 1.913 1.00 88.44 213 VAL A CA 1
ATOM 1739 C C . VAL A 1 213 ? 11.592 -9.578 1.880 1.00 88.44 213 VAL A C 1
ATOM 1741 O O . VAL A 1 213 ? 12.161 -8.503 2.043 1.00 88.44 213 VAL A O 1
ATOM 1744 N N . SER A 1 214 ? 12.254 -10.712 1.644 1.00 84.12 214 SER A N 1
ATOM 1745 C CA . SER A 1 214 ? 13.721 -10.846 1.664 1.00 84.12 214 SER A CA 1
ATOM 1746 C C . SER A 1 214 ? 14.405 -10.618 0.309 1.00 84.12 214 SER A C 1
ATOM 1748 O O . SER A 1 214 ? 15.611 -10.384 0.262 1.00 84.12 214 SER A O 1
ATOM 1750 N N . ARG A 1 215 ? 13.659 -10.680 -0.800 1.00 86.81 215 ARG A N 1
ATOM 1751 C CA . ARG A 1 215 ? 14.177 -10.422 -2.156 1.00 86.81 215 ARG A CA 1
ATOM 1752 C C . ARG A 1 215 ? 14.387 -8.929 -2.428 1.00 86.81 215 ARG A C 1
ATOM 1754 O O . ARG A 1 215 ? 13.904 -8.078 -1.680 1.00 86.81 215 ARG A O 1
ATOM 1761 N N . SER A 1 216 ? 15.018 -8.596 -3.555 1.00 90.25 216 SER A N 1
ATOM 1762 C CA . SER A 1 216 ? 15.127 -7.198 -3.975 1.00 90.25 216 SER A CA 1
ATOM 1763 C C . SER A 1 216 ? 13.752 -6.569 -4.174 1.00 90.25 216 SER A C 1
ATOM 1765 O O . SER A 1 216 ? 12.849 -7.103 -4.829 1.00 90.25 216 SER A O 1
ATOM 1767 N N . THR A 1 217 ? 13.610 -5.386 -3.596 1.00 92.38 217 THR A N 1
ATOM 1768 C CA . THR A 1 217 ? 12.416 -4.557 -3.690 1.00 92.38 217 THR A CA 1
ATOM 1769 C C . THR A 1 217 ? 12.804 -3.165 -4.171 1.00 92.38 217 THR A C 1
ATOM 1771 O O . THR A 1 217 ? 13.977 -2.825 -4.306 1.00 92.38 217 THR A O 1
ATOM 1774 N N . PHE A 1 218 ? 11.804 -2.380 -4.546 1.00 94.12 218 PHE A N 1
ATOM 1775 C CA . PHE A 1 218 ? 11.971 -1.186 -5.370 1.00 94.12 218 PHE A CA 1
ATOM 1776 C C . PHE A 1 218 ? 10.923 -0.152 -4.994 1.00 94.12 218 PHE A C 1
ATOM 1778 O O . PHE A 1 218 ? 9.833 -0.524 -4.558 1.00 94.12 218 PHE A O 1
ATOM 1785 N N . LEU A 1 219 ? 11.205 1.118 -5.291 1.00 95.12 219 LEU A N 1
ATOM 1786 C CA . LEU A 1 219 ? 10.347 2.249 -4.936 1.00 95.12 219 LEU A CA 1
ATOM 1787 C C . LEU A 1 219 ? 8.891 2.107 -5.416 1.00 95.12 219 LEU A C 1
ATOM 1789 O O . LEU A 1 219 ? 7.980 2.543 -4.721 1.00 95.12 219 LEU A O 1
ATOM 1793 N N . TYR A 1 220 ? 8.632 1.457 -6.556 1.00 93.81 220 TYR A N 1
ATOM 1794 C CA . TYR A 1 220 ? 7.260 1.287 -7.060 1.00 93.81 220 TYR A CA 1
ATOM 1795 C C . TYR A 1 220 ? 6.365 0.429 -6.151 1.00 93.81 220 TYR A C 1
ATOM 1797 O O . TYR A 1 220 ? 5.142 0.524 -6.233 1.00 93.81 220 TYR A O 1
ATOM 1805 N N . HIS A 1 221 ? 6.938 -0.405 -5.279 1.00 94.69 221 HIS A N 1
ATOM 1806 C CA . HIS A 1 221 ? 6.162 -1.207 -4.331 1.00 94.69 221 HIS A CA 1
ATOM 1807 C C . HIS A 1 221 ? 5.469 -0.349 -3.269 1.00 94.69 221 HIS A C 1
ATOM 180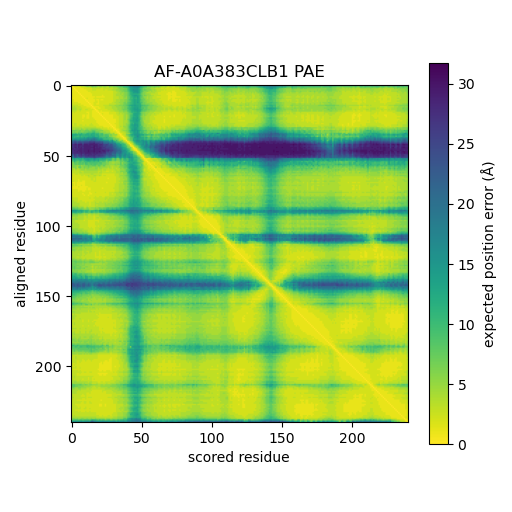9 O O . HIS A 1 221 ? 4.420 -0.740 -2.763 1.00 94.69 221 HIS A O 1
ATOM 1815 N N . TYR A 1 222 ? 5.996 0.852 -3.010 1.00 95.69 222 TYR A N 1
ATOM 1816 C CA . TYR A 1 222 ? 5.403 1.843 -2.118 1.00 95.69 222 TYR A CA 1
ATOM 1817 C C . TYR A 1 222 ? 4.120 2.478 -2.671 1.00 95.69 222 TYR A C 1
ATOM 1819 O O . TYR A 1 222 ? 3.381 3.088 -1.906 1.00 95.69 222 TYR A O 1
ATOM 1827 N N . GLN A 1 223 ? 3.823 2.354 -3.970 1.00 93.38 223 GLN A N 1
ATOM 1828 C CA . GLN A 1 223 ? 2.748 3.118 -4.616 1.00 93.38 223 GLN A CA 1
ATOM 1829 C C . GLN A 1 223 ? 1.349 2.928 -3.987 1.00 93.38 223 GLN A C 1
ATOM 1831 O O . GLN A 1 223 ? 0.623 3.912 -3.848 1.00 93.38 223 GLN A O 1
ATOM 1836 N N . PRO A 1 224 ? 0.939 1.723 -3.544 1.00 95.06 224 PRO A N 1
ATOM 1837 C CA . PRO A 1 224 ? -0.330 1.579 -2.828 1.00 95.06 224 PRO A CA 1
ATOM 1838 C C . PRO A 1 224 ? -0.344 2.294 -1.475 1.00 95.06 224 PRO A C 1
ATOM 1840 O O . PRO A 1 224 ? -1.336 2.936 -1.132 1.00 95.06 224 PRO A O 1
ATOM 1843 N N . ALA A 1 225 ? 0.762 2.239 -0.727 1.00 97.38 225 ALA A N 1
ATOM 1844 C CA . ALA A 1 225 ? 0.899 2.949 0.541 1.00 97.38 225 ALA A CA 1
ATOM 1845 C C . ALA A 1 225 ? 0.957 4.473 0.334 1.00 97.38 225 ALA A C 1
ATOM 1847 O O . ALA A 1 225 ? 0.327 5.216 1.087 1.00 97.38 225 ALA A O 1
ATOM 1848 N N . SER A 1 226 ? 1.641 4.949 -0.714 1.00 96.56 226 SER A N 1
ATOM 1849 C CA . SER A 1 226 ? 1.739 6.378 -1.029 1.00 96.56 226 SER A CA 1
ATOM 1850 C C . SER A 1 226 ? 0.374 7.000 -1.321 1.00 96.56 226 SER A C 1
ATOM 1852 O O . SER A 1 226 ? 0.130 8.122 -0.894 1.00 96.56 226 SER A O 1
ATOM 1854 N N . GLY A 1 227 ? -0.560 6.254 -1.924 1.00 96.81 227 GLY A N 1
ATOM 1855 C CA . GLY A 1 227 ? -1.949 6.694 -2.085 1.00 96.81 227 GLY A CA 1
ATOM 1856 C C . GLY A 1 227 ? -2.602 7.103 -0.758 1.00 96.81 227 GLY A C 1
ATOM 1857 O O . GLY A 1 227 ? -3.168 8.191 -0.654 1.00 96.81 227 GLY A O 1
ATOM 1858 N N . PHE A 1 228 ? -2.450 6.289 0.292 1.00 98.31 228 PHE A N 1
ATOM 1859 C CA . PHE A 1 228 ? -2.931 6.632 1.635 1.00 98.31 228 PHE A CA 1
ATOM 1860 C C . PHE A 1 228 ? -2.109 7.750 2.289 1.00 98.31 228 PHE A C 1
ATOM 1862 O O . PHE A 1 228 ? -2.673 8.580 2.999 1.00 98.31 228 PHE A O 1
ATOM 1869 N N . ALA A 1 229 ? -0.805 7.838 2.019 1.00 98.25 229 ALA A N 1
ATOM 1870 C CA . ALA A 1 229 ? 0.005 8.971 2.469 1.00 98.25 229 ALA A CA 1
ATOM 1871 C C . ALA A 1 229 ? -0.468 10.296 1.841 1.00 98.25 229 ALA A C 1
ATOM 1873 O O . ALA A 1 229 ? -0.536 11.318 2.521 1.00 98.25 229 ALA A O 1
ATOM 1874 N N . PHE A 1 230 ? -0.870 10.302 0.569 1.00 98.19 230 PHE A N 1
ATOM 1875 C CA . PHE A 1 230 ? -1.443 11.491 -0.068 1.00 98.19 230 PHE A CA 1
ATOM 1876 C C . PHE A 1 230 ? -2.807 11.847 0.525 1.00 98.19 230 PHE A C 1
ATOM 1878 O O . PHE A 1 230 ? -3.099 13.027 0.706 1.00 98.19 230 PHE A O 1
ATOM 1885 N N . MET A 1 231 ? -3.614 10.850 0.907 1.00 98.12 231 MET A N 1
ATOM 1886 C CA . MET A 1 231 ? -4.833 11.095 1.685 1.00 98.12 231 MET A CA 1
ATOM 1887 C C . MET A 1 231 ? -4.521 11.705 3.056 1.00 98.12 231 MET A C 1
ATOM 1889 O O . MET A 1 231 ? -5.235 12.608 3.482 1.00 98.12 231 MET A O 1
ATOM 1893 N N . ALA A 1 232 ? -3.451 11.264 3.727 1.00 98.25 232 ALA A N 1
ATOM 1894 C CA . ALA A 1 232 ? -2.984 11.868 4.975 1.00 98.25 232 ALA A CA 1
ATOM 1895 C C . ALA A 1 232 ? -2.605 13.340 4.783 1.00 98.25 232 ALA A C 1
ATOM 1897 O O . ALA A 1 232 ? -3.011 14.188 5.575 1.00 98.25 232 ALA A O 1
ATOM 1898 N N . LEU A 1 233 ? -1.877 13.650 3.707 1.00 98.31 233 LEU A N 1
ATOM 1899 C CA . LEU A 1 233 ? -1.517 15.021 3.353 1.00 98.31 233 LEU A CA 1
ATOM 1900 C C . LEU A 1 233 ? -2.751 15.883 3.087 1.00 98.31 233 LEU A C 1
ATOM 1902 O O . LEU A 1 233 ? -2.881 16.959 3.665 1.00 98.31 233 LEU A O 1
ATOM 1906 N N . ALA A 1 234 ? -3.681 15.394 2.267 1.00 97.81 234 ALA A N 1
ATOM 1907 C CA . ALA A 1 234 ? -4.934 16.089 1.989 1.00 97.81 234 ALA A CA 1
ATOM 1908 C C . ALA A 1 234 ? -5.752 16.317 3.270 1.00 97.81 234 ALA A C 1
ATOM 1910 O O . ALA A 1 234 ? -6.298 17.399 3.467 1.00 97.81 234 ALA A O 1
ATOM 1911 N N . PHE A 1 235 ? -5.793 15.328 4.168 1.00 97.00 235 PHE A N 1
ATOM 1912 C CA . PHE A 1 235 ? -6.466 15.449 5.457 1.00 97.00 235 PHE A CA 1
ATOM 1913 C C . PHE A 1 235 ? -5.808 16.509 6.347 1.00 97.00 235 PHE A C 1
ATOM 1915 O O . PHE A 1 235 ? -6.521 17.319 6.931 1.00 97.00 235 PHE A O 1
ATOM 1922 N N . CYS A 1 236 ? -4.474 16.554 6.434 1.00 96.56 236 CYS A N 1
ATOM 1923 C CA . CYS A 1 236 ? -3.770 17.632 7.133 1.00 96.56 236 CYS A CA 1
ATOM 1924 C C . CYS A 1 236 ? -4.137 18.999 6.553 1.00 96.56 236 CYS A C 1
ATOM 1926 O O . CYS A 1 236 ? -4.568 19.865 7.298 1.00 96.56 236 CYS A O 1
ATOM 1928 N N . LEU A 1 237 ? -4.011 19.175 5.235 1.00 96.38 237 LEU A N 1
ATOM 1929 C CA . LEU A 1 237 ? -4.260 20.457 4.567 1.00 96.38 237 LEU A CA 1
ATOM 1930 C C . LEU A 1 237 ? -5.706 20.939 4.702 1.00 96.38 237 LEU A C 1
ATOM 1932 O O . LEU A 1 237 ? -5.934 22.138 4.770 1.00 96.38 237 LEU A O 1
ATOM 1936 N N . TYR A 1 238 ? -6.673 20.023 4.744 1.00 95.31 238 TYR A N 1
ATOM 1937 C CA . TYR A 1 238 ? -8.083 20.361 4.933 1.00 95.31 238 TYR A CA 1
ATOM 1938 C C . TYR A 1 238 ? -8.419 20.801 6.369 1.00 95.31 238 TYR A C 1
ATOM 1940 O O . TYR A 1 238 ? -9.382 21.534 6.568 1.00 95.31 238 TYR A O 1
ATOM 1948 N N . ASN A 1 239 ? -7.669 20.320 7.366 1.00 86.31 239 ASN A N 1
ATOM 1949 C CA . ASN A 1 239 ? -7.912 20.613 8.785 1.00 86.31 239 ASN A CA 1
ATOM 1950 C C . ASN A 1 239 ? -6.959 21.676 9.371 1.00 86.31 239 ASN A C 1
ATOM 1952 O O . ASN A 1 239 ? -7.028 21.933 10.574 1.00 86.31 239 ASN A O 1
ATOM 1956 N N . LEU A 1 240 ? -6.061 22.241 8.557 1.00 74.56 240 LEU A N 1
ATOM 1957 C CA . LEU A 1 240 ? -5.292 23.450 8.876 1.00 74.56 240 LEU A CA 1
ATOM 1958 C C . LEU A 1 240 ? -6.165 24.692 8.670 1.00 74.56 240 LEU A C 1
ATOM 1960 O O . LEU A 1 240 ? -6.046 25.611 9.509 1.00 74.56 240 LEU A O 1
#

Foldseek 3Di:
DLLVLLLVLLVQCLVDVLSCLVLQLLLVLLCVVVVLVVLVPPDPDPPPPPPDVVVVVVSVVVSVVSSVSSPVSSVVNNVVVCVVVVVVDVPDDPVRVVVVVCCVFAVDADPDADPQFDALVCLLQCPGKAWDDWDWDWDQDPVRDTDIDIDTDIPDDDRVLSNLLVVLLVVLVVVLVVQVCCCSPVVDHDPCNSVSSSLNSQLCSSRVVSVVGNHGDHSVSNVSNSVSSSVSSVVVVVVD

Mean predicted aligned error: 7.09 Å

Solvent-accessible surface area (backbone atoms only — not comparable to full-atom values): 13493 Å² total; per-residue (Å²): 111,64,65,62,55,6,41,55,45,7,56,39,34,62,77,39,70,73,34,48,19,59,53,47,22,53,53,56,58,63,49,48,66,52,64,55,56,68,64,70,73,80,63,100,64,78,87,85,76,68,70,52,68,64,57,56,50,51,50,50,53,50,45,50,53,50,52,50,51,26,50,50,42,14,50,52,42,34,53,60,67,45,48,64,57,56,74,76,41,84,90,53,54,75,66,54,52,50,50,51,54,48,45,60,68,72,74,46,64,58,96,66,77,55,90,52,47,38,61,68,90,44,44,55,73,55,82,49,55,36,80,77,44,77,50,76,47,80,42,70,45,101,84,72,47,80,42,76,45,78,48,75,42,63,58,70,77,63,62,69,61,40,45,50,10,45,49,27,44,53,52,47,50,53,50,44,52,52,41,51,48,38,30,75,76,70,66,47,82,56,86,60,47,63,63,46,48,52,36,49,41,36,20,48,39,34,46,55,66,52,76,75,55,79,41,79,42,41,53,75,66,43,51,71,14,46,56,28,21,48,50,30,30,51,52,51,66,74,74,108

pLDDT: mean 88.22, std 12.37, range [39.56, 98.44]

Secondary structure (DSSP, 8-state):
-HHHHHHHHHHHHHH-GGGHHHHHHHHHHHHHHHHHHHHHT-S---TT----HHHHHHHHHHHHHHHHHHHHHHHHHHHHHHHHHHHH--SS-HHHHHHHHHHHHHS---SS--TT---GGGGGGT-S-EEEEEEEEEEE-TTS-EEEEEEEEEE---HHHHHHHHHHHHHHHHHHHHHHHHHHHH-PPPTTHHHHHHHHHHHHHHHGGGGG--S---GGGGHHHHHHHHHHHHHHHHH-